Protein AF-A0A5J4U1P2-F1 (afdb_monomer)

Solvent-accessible surface area (backbone atoms only — not comparable to full-atom values): 14187 Å² total; per-residue (Å²): 134,80,74,88,71,81,77,65,63,74,76,84,72,81,80,57,58,71,53,81,43,76,53,74,96,71,94,84,70,98,62,96,85,66,83,40,36,34,40,44,39,40,31,96,56,96,60,57,79,63,52,41,64,55,58,67,44,67,40,35,35,42,38,40,42,84,43,66,37,62,54,28,50,34,64,32,61,59,21,48,34,38,39,35,51,30,37,42,33,46,41,34,30,38,56,20,23,43,27,37,40,26,34,44,84,67,75,39,58,76,42,74,26,47,31,37,40,32,48,30,38,41,35,44,33,37,32,24,44,31,56,70,65,41,58,14,20,47,34,32,38,27,44,36,46,42,80,24,33,57,42,41,37,39,38,40,30,49,26,36,40,33,47,28,44,40,19,34,75,89,39,97,80,40,52,58,55,99,60,31,42,36,17,48,31,32,39,32,41,67,66,59,74,50,84,83,87,64,66,28,55,29,48,36,37,39,33,53,25,34,36,33,41,19,26,12,38,71,53,4,37,63,39,78,45,82,70,49,57,50,78,46,84,37,70,71,44,80,39,72,52,37,22,56,72,55,92,63,86,56,96,82,57,99,63,84,74,81,83,85,79,83,78,76,94,129

Secondary structure (DSSP, 8-state):
---------PPS---SEEEEEEPP--S-SS-TTS--EEEEEE-SSS--PPPB--SEEESEEEEEES-EE-S-SEEESSS-EEEES-EEES-EEESS-SEEEE---S--TT-EEEEEEES-EEEEEEEE---TT--EEEEEEEEPBGGG-SEEEEEEES-EEEEEEEE-TT-TT----TT--EEEEEEEETTTTSPP-S-B-EEEEEES-EEEEEEESSSSSEEE-S--EEEEEES-EEES-EETT-S---TT----S-----PPP-

Structure (mmCIF, N/CA/C/O backbone):
data_AF-A0A5J4U1P2-F1
#
_entry.id   AF-A0A5J4U1P2-F1
#
loop_
_atom_site.group_PDB
_atom_site.id
_atom_site.type_symbol
_atom_site.label_atom_id
_atom_site.label_alt_id
_atom_site.label_comp_id
_atom_site.label_asym_id
_atom_site.label_entity_id
_atom_site.label_seq_id
_atom_site.pdbx_PDB_ins_code
_atom_site.Cartn_x
_atom_site.Cartn_y
_atom_site.Cartn_z
_atom_site.occupancy
_atom_site.B_iso_or_equiv
_atom_site.auth_seq_id
_atom_site.auth_comp_id
_atom_site.auth_asym_id
_atom_site.auth_atom_id
_atom_site.pdbx_PDB_model_num
ATOM 1 N N . MET A 1 1 ? 3.777 33.004 16.152 1.00 32.72 1 MET A N 1
ATOM 2 C CA . MET A 1 1 ? 4.210 31.649 15.754 1.00 32.72 1 MET A CA 1
ATOM 3 C C . MET A 1 1 ? 3.002 30.998 15.113 1.00 32.72 1 MET A C 1
ATOM 5 O O . MET A 1 1 ? 1.992 30.850 15.790 1.00 32.72 1 MET A O 1
ATOM 9 N N . SER A 1 2 ? 3.044 30.804 13.798 1.00 29.11 2 SER A N 1
ATOM 10 C CA . SER A 1 2 ? 1.953 30.238 13.000 1.00 29.11 2 SER A CA 1
ATOM 11 C C . SER A 1 2 ? 1.675 28.798 13.432 1.00 29.11 2 SER A C 1
ATOM 13 O O . SER A 1 2 ? 2.609 28.053 13.722 1.00 29.11 2 SER A O 1
ATOM 15 N N . ASN A 1 3 ? 0.395 28.417 13.491 1.00 33.59 3 ASN A N 1
ATOM 16 C CA . ASN A 1 3 ? 0.005 27.009 13.532 1.00 33.59 3 ASN A CA 1
ATOM 17 C C . ASN A 1 3 ? 0.723 26.269 12.389 1.00 33.59 3 ASN A C 1
ATOM 19 O O . ASN A 1 3 ? 0.809 26.842 11.300 1.00 33.59 3 ASN A O 1
ATOM 23 N N . PRO A 1 4 ? 1.194 25.025 12.579 1.00 37.78 4 PRO A N 1
ATOM 24 C CA . PRO A 1 4 ? 1.356 24.131 11.445 1.00 37.78 4 PRO A CA 1
ATOM 25 C C . PRO A 1 4 ? -0.045 23.948 10.845 1.00 37.78 4 PRO A C 1
ATOM 27 O O . PRO A 1 4 ? -0.878 23.220 11.378 1.00 37.78 4 PRO A O 1
ATOM 30 N N . GLU A 1 5 ? -0.366 24.746 9.829 1.00 35.50 5 GLU A N 1
ATOM 31 C CA . GLU A 1 5 ? -1.575 24.568 9.037 1.00 35.50 5 GLU A CA 1
ATOM 32 C C . GLU A 1 5 ? -1.441 23.231 8.315 1.00 35.50 5 GLU A C 1
ATOM 34 O O . GLU A 1 5 ? -0.576 23.079 7.452 1.00 35.50 5 GLU A O 1
ATOM 39 N N . ILE A 1 6 ? -2.317 22.277 8.630 1.00 41.06 6 ILE A N 1
ATOM 40 C CA . ILE A 1 6 ? -2.658 21.256 7.644 1.00 41.06 6 ILE A CA 1
ATOM 41 C C . ILE A 1 6 ? -3.296 22.010 6.477 1.00 41.06 6 ILE A C 1
ATOM 43 O O . ILE A 1 6 ? -4.422 22.498 6.574 1.00 41.06 6 ILE A O 1
ATOM 47 N N . LYS A 1 7 ? -2.548 22.160 5.384 1.00 36.53 7 LYS A N 1
ATOM 48 C CA . LYS A 1 7 ? -3.054 22.713 4.128 1.00 36.53 7 LYS A CA 1
ATOM 49 C C . LYS A 1 7 ? -3.801 21.612 3.389 1.00 36.53 7 LYS A C 1
ATOM 51 O O . LYS A 1 7 ? -3.235 20.943 2.534 1.00 36.53 7 LYS A O 1
ATOM 56 N N . GLY A 1 8 ? -5.059 21.401 3.755 1.00 41.47 8 GLY A N 1
ATOM 57 C CA . GLY A 1 8 ? -5.934 20.461 3.067 1.00 41.47 8 GLY A CA 1
ATOM 58 C C . GLY A 1 8 ? -7.376 20.903 3.117 1.00 41.47 8 GLY A C 1
ATOM 59 O O . GLY A 1 8 ? -7.882 21.283 4.169 1.00 41.47 8 GLY A O 1
ATOM 60 N N . THR A 1 9 ? -8.037 20.826 1.972 1.00 41.41 9 THR A N 1
ATOM 61 C CA . THR A 1 9 ? -9.485 20.962 1.840 1.00 41.41 9 THR A CA 1
ATOM 62 C C . THR A 1 9 ? -10.030 19.650 1.287 1.00 41.41 9 THR A C 1
ATOM 64 O O . THR A 1 9 ? -9.416 19.060 0.398 1.00 41.41 9 THR A O 1
ATOM 67 N N . PHE A 1 10 ? -11.175 19.193 1.787 1.00 52.81 10 PHE A N 1
ATOM 68 C CA . PHE A 1 10 ? -11.961 18.143 1.138 1.00 52.81 10 PHE A CA 1
ATOM 69 C C . PHE A 1 10 ? -12.926 18.806 0.144 1.00 52.81 10 PHE A C 1
ATOM 71 O O . PHE A 1 10 ? -13.481 19.868 0.429 1.00 52.81 10 PHE A O 1
ATOM 78 N N . GLU A 1 11 ? -13.103 18.225 -1.043 1.00 38.22 11 GLU A N 1
ATOM 79 C CA . GLU A 1 11 ? -14.198 18.614 -1.939 1.00 38.22 11 GLU A CA 1
ATOM 80 C C . GLU A 1 11 ? -15.445 17.835 -1.511 1.00 38.22 11 GLU A C 1
ATOM 82 O O . GLU A 1 11 ? -15.443 16.611 -1.478 1.00 38.22 11 GLU A O 1
ATOM 87 N N . GLN A 1 12 ? -16.469 18.564 -1.075 1.00 44.31 12 GLN A N 1
ATOM 88 C CA . GLN A 1 12 ? -17.569 18.052 -0.265 1.00 44.31 12 GLN A CA 1
ATOM 89 C C . GLN A 1 12 ? -18.627 17.280 -1.072 1.00 44.31 12 GLN A C 1
ATOM 91 O O . GLN A 1 12 ? -19.260 17.836 -1.971 1.00 44.31 12 GLN A O 1
ATOM 96 N N . GLN A 1 13 ? -18.937 16.064 -0.609 1.00 38.97 13 GLN A N 1
ATOM 97 C CA . GLN A 1 13 ? -20.314 15.585 -0.433 1.00 38.97 13 GLN A CA 1
ATOM 98 C C . GLN A 1 13 ? -20.403 14.817 0.906 1.00 38.97 13 GLN A C 1
ATOM 100 O O . GLN A 1 13 ? -20.579 13.605 0.943 1.00 38.97 13 GLN A O 1
ATOM 105 N N . ASP A 1 14 ? -20.225 15.527 2.027 1.00 51.09 14 ASP A N 1
ATOM 106 C CA . ASP A 1 14 ? -20.245 14.934 3.374 1.00 51.09 14 ASP A CA 1
ATOM 107 C C . ASP A 1 14 ? -21.664 14.777 3.923 1.00 51.09 14 ASP A C 1
ATOM 109 O O . ASP A 1 14 ? -22.473 15.706 3.883 1.00 51.09 14 ASP A O 1
ATOM 113 N N . VAL A 1 15 ? -21.948 13.613 4.506 1.00 46.69 15 VAL A N 1
ATOM 114 C CA . VAL A 1 15 ? -23.223 13.324 5.184 1.00 46.69 15 VAL A CA 1
ATOM 115 C C . VAL A 1 15 ? -22.994 12.526 6.490 1.00 46.69 15 VAL A C 1
ATOM 117 O O . VAL A 1 15 ? -23.843 11.740 6.904 1.00 46.69 15 VAL A O 1
ATOM 120 N N . GLY A 1 16 ? -21.826 12.688 7.125 1.00 50.72 16 GLY A N 1
ATOM 121 C CA . GLY A 1 16 ? -21.440 12.042 8.393 1.00 50.72 16 GLY A CA 1
ATOM 122 C C . GLY A 1 16 ? -20.862 13.038 9.406 1.00 50.72 16 GLY A C 1
ATOM 123 O O . GLY A 1 16 ? -20.676 14.210 9.077 1.00 50.72 16 GLY A O 1
ATOM 124 N N . GLN A 1 17 ? -20.586 12.591 10.638 1.00 56.06 17 GLN A N 1
ATOM 125 C CA . GLN A 1 17 ? -19.859 13.412 11.615 1.00 56.06 17 GLN A CA 1
ATOM 126 C C . GLN A 1 17 ? -18.354 13.278 11.368 1.00 56.06 17 GLN A C 1
ATOM 128 O O . GLN A 1 17 ? -17.791 12.184 11.442 1.00 56.06 17 GLN A O 1
ATOM 133 N N . SER A 1 18 ? -17.713 14.403 11.067 1.00 63.22 18 SER A N 1
ATOM 134 C CA . SER A 1 18 ? -16.273 14.499 10.846 1.00 63.22 18 SER A CA 1
ATOM 135 C C . SER A 1 18 ? -15.723 15.672 11.639 1.00 63.22 18 SER A C 1
ATOM 137 O O . SER A 1 18 ? -16.137 16.806 11.401 1.00 63.22 18 SER A O 1
ATOM 139 N N . ASP A 1 19 ? -14.761 15.418 12.521 1.00 56.69 19 ASP A N 1
ATOM 140 C CA . ASP A 1 19 ? -14.098 16.469 13.287 1.00 56.69 19 ASP A CA 1
ATOM 141 C C . ASP A 1 19 ? -12.584 16.259 13.293 1.00 56.69 19 ASP A C 1
ATOM 143 O O . ASP A 1 19 ? -12.074 15.170 13.584 1.00 56.69 19 ASP A O 1
ATOM 147 N N . TRP A 1 20 ? -11.860 17.340 13.003 1.00 61.97 20 TRP A N 1
ATOM 148 C CA . TRP A 1 20 ? -10.435 17.438 13.287 1.00 61.97 20 TRP A CA 1
ATOM 149 C C . TRP A 1 20 ? -10.263 17.904 14.724 1.00 61.97 20 TRP A C 1
ATOM 151 O O . TRP A 1 20 ? -10.499 19.066 15.055 1.00 61.97 20 TRP A O 1
ATOM 161 N N . VAL A 1 21 ? -9.823 16.995 15.583 1.00 55.72 21 VAL A N 1
ATOM 162 C CA . VAL A 1 21 ? -9.531 17.310 16.977 1.00 55.72 21 VAL A CA 1
ATOM 163 C C . VAL A 1 21 ? -8.023 17.411 17.139 1.00 55.72 21 VAL A C 1
ATOM 165 O O . VAL A 1 21 ? -7.278 16.480 16.823 1.00 55.72 21 VAL A O 1
ATOM 168 N N . GLN A 1 22 ? -7.557 18.549 17.654 1.00 54.38 22 GLN A N 1
ATOM 169 C CA . GLN A 1 22 ? -6.174 18.663 18.096 1.00 54.38 22 GLN A CA 1
ATOM 170 C C . GLN A 1 22 ? -5.987 17.751 19.310 1.00 54.38 22 GLN A C 1
ATOM 172 O O . GLN A 1 22 ? -6.649 17.928 20.335 1.00 54.38 22 GLN A O 1
ATOM 177 N N . LEU A 1 23 ? -5.088 16.777 19.204 1.00 48.22 23 LEU A N 1
ATOM 178 C CA . LEU A 1 23 ? -4.828 15.879 20.317 1.00 48.22 23 LEU A CA 1
ATOM 179 C C . LEU A 1 23 ? -3.981 16.588 21.385 1.00 48.22 23 LEU A C 1
ATOM 181 O O . LEU A 1 23 ? -2.964 17.210 21.053 1.00 48.22 23 LEU A O 1
ATOM 185 N N . PRO A 1 24 ? -4.356 16.491 22.674 1.00 46.25 24 PRO A N 1
ATOM 186 C CA . PRO A 1 24 ? -3.457 16.830 23.766 1.00 46.25 24 PRO A CA 1
ATOM 187 C C . PRO A 1 24 ? -2.218 15.934 23.690 1.00 46.25 24 PRO A C 1
ATOM 189 O O . PRO A 1 24 ? -2.336 14.738 23.415 1.00 46.25 24 PRO A O 1
ATOM 192 N N . GLN A 1 25 ? -1.038 16.501 23.951 1.00 51.53 25 GLN A N 1
ATOM 193 C CA . GLN A 1 25 ? 0.220 15.754 24.003 1.00 51.53 25 GLN A CA 1
ATOM 194 C C . GLN A 1 25 ? 0.083 14.572 24.971 1.00 51.53 25 GLN A C 1
ATOM 196 O O . GLN A 1 25 ? 0.073 14.748 26.187 1.00 51.53 25 GLN A O 1
ATOM 201 N N . THR A 1 26 ? -0.036 13.361 24.434 1.00 41.78 26 THR A N 1
ATOM 202 C CA . THR A 1 26 ? -0.006 12.127 25.217 1.00 41.78 26 THR A CA 1
ATOM 203 C C . THR A 1 26 ? 1.065 11.229 24.613 1.00 41.78 26 THR A C 1
ATOM 205 O O . THR A 1 26 ? 1.056 10.873 23.438 1.00 41.78 26 THR A O 1
ATOM 208 N N . SER A 1 27 ? 2.091 10.998 25.422 1.00 42.34 27 SER A N 1
ATOM 209 C CA . SER A 1 27 ? 3.380 10.416 25.073 1.00 42.34 27 SER A CA 1
ATOM 210 C C . SER A 1 27 ? 3.267 8.970 24.583 1.00 42.34 27 SER A C 1
ATOM 212 O O . SER A 1 27 ? 2.914 8.085 25.360 1.00 42.34 27 SER A O 1
ATOM 214 N N . SER A 1 28 ? 3.613 8.733 23.319 1.00 46.66 28 SER A N 1
ATOM 215 C CA . SER A 1 28 ? 4.137 7.448 22.799 1.00 46.66 28 SER A CA 1
ATOM 216 C C . SER A 1 28 ? 4.620 7.529 21.339 1.00 46.66 28 SER A C 1
ATOM 218 O O . SER A 1 28 ? 5.183 6.559 20.843 1.00 46.66 28 SER A O 1
ATOM 220 N N . TRP A 1 29 ? 4.463 8.675 20.663 1.00 42.66 29 TRP A N 1
ATOM 221 C CA . TRP A 1 29 ? 4.875 8.883 19.269 1.00 42.66 29 TRP A CA 1
ATOM 222 C C . TRP A 1 29 ? 6.113 9.789 19.138 1.00 42.66 29 TRP A C 1
ATOM 224 O O . TRP A 1 29 ? 6.310 10.669 19.981 1.00 42.66 29 TRP A O 1
ATOM 234 N N . PRO A 1 30 ? 6.966 9.586 18.116 1.00 44.28 30 PRO A N 1
ATOM 235 C CA . PRO A 1 30 ? 8.311 10.143 18.086 1.00 44.28 30 PRO A CA 1
ATOM 236 C C . PRO A 1 30 ? 8.355 11.549 17.465 1.00 44.28 30 PRO A C 1
ATOM 238 O O . PRO A 1 30 ? 8.985 11.716 16.437 1.00 44.28 30 PRO A O 1
ATOM 241 N N . ASP A 1 31 ? 7.714 12.557 18.071 1.00 44.50 31 ASP A N 1
ATOM 242 C CA . ASP A 1 31 ? 8.205 13.953 18.023 1.00 44.50 31 ASP A CA 1
ATOM 243 C C . ASP A 1 31 ? 7.430 14.862 19.009 1.00 44.50 31 ASP A C 1
ATOM 245 O O . ASP A 1 31 ? 6.230 15.078 18.843 1.00 44.50 31 ASP A O 1
ATOM 249 N N . PRO A 1 32 ? 8.069 15.435 20.043 1.00 41.91 32 PRO A N 1
ATOM 250 C CA . PRO A 1 32 ? 7.418 16.350 20.982 1.00 41.91 32 PRO A CA 1
ATOM 251 C C . PRO A 1 32 ? 7.139 17.766 20.432 1.00 41.91 32 PRO A C 1
ATOM 253 O O . PRO A 1 32 ? 6.534 18.566 21.151 1.00 41.91 32 PRO A O 1
ATOM 256 N N . THR A 1 33 ? 7.569 18.111 19.210 1.00 46.31 33 THR A N 1
ATOM 257 C CA . THR A 1 33 ? 7.538 19.502 18.711 1.00 46.31 33 THR A CA 1
ATOM 258 C C . THR A 1 33 ? 6.338 19.873 17.836 1.00 46.31 33 THR A C 1
ATOM 260 O O . THR A 1 33 ? 6.037 21.063 17.713 1.00 46.31 33 THR A O 1
ATOM 263 N N . ASN A 1 34 ? 5.595 18.900 17.299 1.00 51.28 34 ASN A N 1
ATOM 264 C CA . ASN A 1 34 ? 4.498 19.160 16.362 1.00 51.28 34 ASN A CA 1
ATOM 265 C C . ASN A 1 34 ? 3.108 18.920 16.967 1.00 51.28 34 ASN A C 1
ATOM 267 O O . ASN A 1 34 ? 2.909 18.101 17.864 1.00 51.28 34 ASN A O 1
ATOM 271 N N . LYS A 1 35 ? 2.120 19.697 16.500 1.00 57.47 35 LYS A N 1
ATOM 272 C CA . LYS A 1 35 ? 0.714 19.513 16.879 1.00 57.47 35 LYS A CA 1
ATOM 273 C C . LYS A 1 35 ? 0.168 18.295 16.139 1.00 57.47 35 LYS A C 1
ATOM 275 O O . LYS A 1 35 ? 0.113 18.310 14.917 1.00 57.47 35 LYS A O 1
ATOM 280 N N . PHE A 1 36 ? -0.262 17.285 16.887 1.00 65.69 36 PHE A N 1
ATOM 281 C CA . PHE A 1 36 ? -0.887 16.087 16.337 1.00 65.69 36 PHE A CA 1
ATOM 282 C C . PHE A 1 36 ? -2.373 16.317 16.095 1.00 65.69 36 PHE A C 1
ATOM 284 O O . PHE A 1 36 ? -3.089 16.833 16.962 1.00 65.69 36 PHE A O 1
ATOM 291 N N . LEU A 1 37 ? -2.836 15.917 14.917 1.00 66.44 37 LEU A N 1
ATOM 292 C CA . LEU A 1 37 ? -4.224 16.083 14.510 1.00 66.44 37 LEU A CA 1
ATOM 293 C C . LEU A 1 37 ? -4.882 14.718 14.369 1.00 66.44 37 LEU A C 1
ATOM 295 O O . LEU A 1 37 ? -4.356 13.830 13.709 1.00 66.44 37 LEU A O 1
ATOM 299 N N . LYS A 1 38 ? -6.029 14.533 15.018 1.00 75.56 38 LYS A N 1
ATOM 300 C CA . LYS A 1 38 ? -6.848 13.337 14.851 1.00 75.56 38 LYS A CA 1
ATOM 301 C C . LYS A 1 38 ? -8.051 13.683 14.002 1.00 75.56 38 LYS A C 1
ATOM 303 O O . LYS A 1 38 ? -8.821 14.569 14.363 1.00 75.56 38 LYS A O 1
ATOM 308 N N . PHE A 1 39 ? -8.219 12.939 12.926 1.00 74.06 39 PHE A N 1
ATOM 309 C CA . PHE A 1 39 ? -9.436 12.894 12.148 1.00 74.06 39 PHE A CA 1
ATOM 310 C C . PHE A 1 39 ? -10.200 11.628 12.507 1.00 74.06 39 PHE A C 1
ATOM 312 O O . PHE A 1 39 ? -9.668 10.519 12.419 1.00 74.06 39 PHE A O 1
ATOM 319 N N . THR A 1 40 ? -11.438 11.809 12.950 1.00 71.25 40 THR A N 1
ATOM 320 C CA . THR A 1 40 ? -12.369 10.705 13.187 1.00 71.25 40 THR A CA 1
ATOM 321 C C . THR A 1 40 ? -13.522 10.864 12.219 1.00 71.25 40 THR A C 1
ATOM 323 O O . THR A 1 40 ? -14.162 11.916 12.201 1.00 71.25 40 THR A O 1
ATOM 326 N N . TYR A 1 41 ? -13.767 9.828 11.428 1.00 72.44 41 TYR A N 1
ATOM 327 C CA . TYR A 1 41 ? -14.950 9.722 10.593 1.00 72.44 41 TYR A CA 1
ATOM 328 C C . TYR A 1 41 ? -15.843 8.619 11.143 1.00 72.44 41 TYR A C 1
ATOM 330 O O . TYR A 1 41 ? -15.400 7.483 11.289 1.00 72.44 41 TYR A O 1
ATOM 338 N N . SER A 1 42 ? -17.087 8.963 11.462 1.00 69.25 42 SER A N 1
ATOM 339 C CA . SER A 1 42 ? -18.118 7.989 11.809 1.00 69.25 42 SER A CA 1
ATOM 340 C C . SER A 1 42 ? -19.284 8.151 10.844 1.00 69.25 42 SER A C 1
ATOM 342 O O . SER A 1 42 ? -19.831 9.252 10.689 1.00 69.25 42 SER A O 1
ATOM 344 N N . SER A 1 43 ? -19.642 7.062 10.167 1.00 64.12 43 SER A N 1
ATOM 345 C CA . SER A 1 43 ? -20.796 7.026 9.276 1.00 64.12 43 SER A CA 1
ATOM 346 C C . SER A 1 43 ? -21.926 6.217 9.906 1.00 64.12 43 SER A C 1
ATOM 348 O O . SER A 1 43 ? -21.859 4.993 9.964 1.00 64.12 43 SER A O 1
ATOM 350 N N . ASP A 1 44 ? -23.027 6.880 10.255 1.00 55.94 44 ASP A N 1
ATOM 351 C CA . ASP A 1 44 ? -24.300 6.217 10.577 1.00 55.94 44 ASP A CA 1
ATOM 352 C C . ASP A 1 44 ? -25.075 5.794 9.291 1.00 55.94 44 ASP A C 1
ATOM 354 O O . ASP A 1 44 ? -26.307 5.768 9.274 1.00 55.94 44 ASP A O 1
ATOM 358 N N . GLY A 1 45 ? -24.397 5.509 8.163 1.00 50.06 45 GLY A N 1
ATOM 359 C CA . GLY A 1 45 ? -25.051 5.248 6.866 1.00 50.06 45 GLY A CA 1
ATOM 360 C C . GLY A 1 45 ? -24.115 4.996 5.667 1.00 50.06 45 GLY A C 1
ATOM 361 O O . GLY A 1 45 ? -22.937 4.730 5.835 1.00 50.06 45 GLY A O 1
ATOM 362 N N . ILE A 1 46 ? -24.648 5.091 4.436 1.00 48.41 46 ILE A N 1
ATOM 363 C CA . ILE A 1 46 ? -24.001 4.698 3.150 1.00 48.41 46 ILE A CA 1
ATOM 364 C C . ILE A 1 46 ? -23.110 5.808 2.533 1.00 48.41 46 ILE A C 1
ATOM 366 O O . ILE A 1 46 ? -22.709 5.736 1.370 1.00 48.41 46 ILE A O 1
ATOM 370 N N . ASN A 1 47 ? -22.866 6.895 3.263 1.00 48.62 47 ASN A N 1
ATOM 371 C CA . ASN A 1 47 ? -22.206 8.082 2.714 1.00 48.62 47 ASN A CA 1
ATOM 372 C C . ASN A 1 47 ? -20.682 7.950 2.790 1.00 48.62 47 ASN A C 1
ATOM 374 O O . ASN A 1 47 ? -20.166 7.272 3.670 1.00 48.62 47 ASN A O 1
ATOM 378 N N . LYS A 1 48 ? -19.974 8.559 1.834 1.00 61.62 48 LYS A N 1
ATOM 379 C CA . LYS A 1 48 ? -18.567 8.258 1.541 1.00 61.62 48 LYS A CA 1
ATOM 380 C C . LYS A 1 48 ? -17.722 9.520 1.644 1.00 61.62 48 LYS A C 1
ATOM 382 O O . LYS A 1 48 ? -17.966 10.475 0.915 1.00 61.62 48 LYS A O 1
ATOM 387 N N . LEU A 1 49 ? -16.732 9.509 2.534 1.00 70.12 49 LEU A N 1
ATOM 388 C CA . LEU A 1 49 ? -15.707 10.549 2.603 1.00 70.12 49 LEU A CA 1
ATOM 389 C C . LEU A 1 49 ? -14.855 10.521 1.323 1.00 70.12 49 LEU A C 1
ATOM 391 O O . LEU A 1 49 ? -14.288 9.482 0.974 1.00 70.12 49 LEU A O 1
ATOM 395 N N . GLU A 1 50 ? -14.744 11.664 0.649 1.00 74.88 50 GLU A N 1
ATOM 396 C CA . GLU A 1 50 ? -13.970 11.809 -0.589 1.00 74.88 50 GLU A CA 1
ATOM 397 C C . GLU A 1 50 ? -12.451 11.638 -0.384 1.00 74.88 50 GLU A C 1
ATOM 399 O O . GLU A 1 50 ? -11.947 11.528 0.738 1.00 74.88 50 GLU A O 1
ATOM 404 N N . THR A 1 51 ? -11.705 11.586 -1.490 1.00 80.06 51 THR A N 1
ATOM 405 C CA . THR A 1 51 ? -10.239 11.495 -1.474 1.00 80.06 51 THR A CA 1
ATOM 406 C C . THR A 1 51 ? -9.604 12.791 -0.987 1.00 80.06 51 THR A C 1
ATOM 408 O O . THR A 1 51 ? -9.975 13.891 -1.404 1.00 80.06 51 THR A O 1
ATOM 411 N N . PHE A 1 52 ? -8.598 12.672 -0.126 1.00 76.81 52 PHE A N 1
ATOM 412 C CA . PHE A 1 52 ? -7.861 13.820 0.360 1.00 76.81 52 PHE A CA 1
ATOM 413 C C . PHE A 1 52 ? -6.897 14.352 -0.703 1.00 76.81 52 PHE A C 1
ATOM 415 O O . PHE A 1 52 ? -6.134 13.603 -1.314 1.00 76.81 52 PHE A O 1
ATOM 422 N N . LYS A 1 53 ? -6.888 15.677 -0.879 1.00 70.81 53 LYS A N 1
ATOM 423 C CA . LYS A 1 53 ? -5.960 16.379 -1.773 1.00 70.81 53 LYS A CA 1
ATOM 424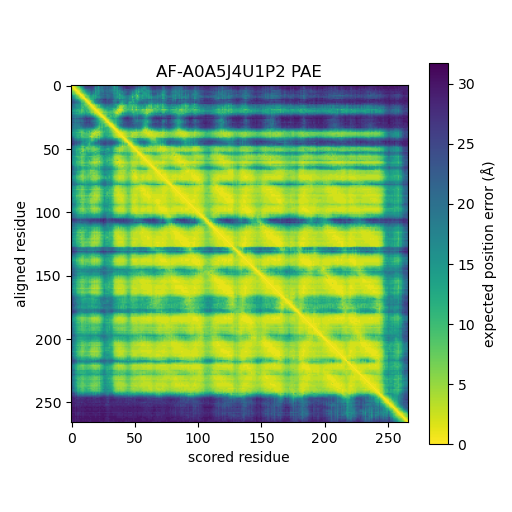 C C . LYS A 1 53 ? -4.757 16.896 -0.983 1.00 70.81 53 LYS A C 1
ATOM 426 O O . LYS A 1 53 ? -4.661 18.089 -0.703 1.00 70.81 53 LYS A O 1
ATOM 431 N N . PHE A 1 54 ? -3.858 15.988 -0.607 1.00 67.81 54 PHE A N 1
ATOM 432 C CA . PHE A 1 54 ? -2.571 16.325 0.005 1.00 67.81 54 PHE A CA 1
ATOM 433 C C . PHE A 1 54 ? -1.421 15.884 -0.894 1.00 67.81 54 PHE A C 1
ATOM 435 O O . PHE A 1 54 ? -1.426 14.764 -1.393 1.00 67.81 54 PHE A O 1
ATOM 442 N N . TYR A 1 55 ? -0.420 16.748 -1.036 1.00 70.94 55 TYR A N 1
ATOM 443 C CA . TYR A 1 55 ? 0.879 16.395 -1.626 1.00 70.94 55 TYR A CA 1
ATOM 444 C C . TYR A 1 55 ? 1.936 16.131 -0.544 1.00 70.94 55 TYR A C 1
ATOM 446 O O . TYR A 1 55 ? 2.918 15.437 -0.787 1.00 70.94 55 TYR A O 1
ATOM 454 N N . ASP A 1 56 ? 1.697 16.652 0.661 1.00 79.69 56 ASP A N 1
ATOM 455 C CA . ASP A 1 56 ? 2.505 16.449 1.857 1.00 79.69 56 ASP A CA 1
ATOM 456 C C . ASP A 1 56 ? 1.562 16.361 3.066 1.00 79.69 56 ASP A C 1
ATOM 458 O O . ASP A 1 56 ? 0.836 17.314 3.370 1.00 79.69 56 ASP A O 1
ATOM 462 N N . ALA A 1 57 ? 1.512 15.196 3.708 1.00 79.88 57 ALA A N 1
ATOM 463 C CA . ALA A 1 57 ? 0.648 14.918 4.845 1.00 79.88 57 ALA A CA 1
ATOM 464 C C . ALA A 1 57 ? 1.493 14.442 6.031 1.00 79.88 57 ALA A C 1
ATOM 466 O O . ALA A 1 57 ? 2.221 13.453 5.941 1.00 79.88 57 ALA A O 1
ATOM 467 N N . GLN A 1 58 ? 1.406 15.153 7.156 1.00 83.94 58 GLN A N 1
ATOM 468 C CA . GLN A 1 58 ? 2.276 14.906 8.304 1.00 83.94 58 GLN A CA 1
ATOM 469 C C . GLN A 1 58 ? 1.513 14.983 9.628 1.00 83.94 58 GLN A C 1
ATOM 471 O O . GLN A 1 58 ? 0.568 15.762 9.763 1.00 83.94 58 GLN A O 1
ATOM 476 N N . TYR A 1 59 ? 1.966 14.210 10.618 1.00 80.69 59 TYR A N 1
ATOM 477 C CA . TYR A 1 59 ? 1.535 14.297 12.023 1.00 80.69 59 TYR A CA 1
ATOM 478 C C . TYR A 1 59 ? 0.025 14.140 12.251 1.00 80.69 59 TYR A C 1
ATOM 480 O O . TYR A 1 59 ? -0.561 14.842 13.087 1.00 80.69 59 TYR A O 1
ATOM 488 N N . PHE A 1 60 ? -0.618 13.206 11.543 1.00 78.25 60 PHE A N 1
ATOM 489 C CA . PHE A 1 60 ? -2.042 12.949 11.738 1.00 78.25 60 PHE A CA 1
ATOM 490 C C . PHE A 1 60 ? -2.381 11.491 12.060 1.00 78.25 60 PHE A C 1
ATOM 492 O O . PHE A 1 60 ? -1.679 10.545 11.700 1.00 78.25 60 PHE A O 1
ATOM 499 N N . GLN A 1 61 ? -3.503 11.327 12.755 1.00 83.94 61 GLN A N 1
ATOM 500 C CA . GLN A 1 61 ? -4.174 10.055 12.969 1.00 83.94 61 GLN A CA 1
ATOM 501 C C . GLN A 1 61 ? -5.504 10.068 12.220 1.00 83.94 61 GLN A C 1
ATOM 503 O O . GLN A 1 61 ? -6.311 10.970 12.429 1.00 83.94 61 GLN A O 1
ATOM 508 N N . TYR A 1 62 ? -5.736 9.071 11.377 1.00 86.56 62 TYR A N 1
ATOM 509 C CA . TYR A 1 62 ? -7.004 8.827 10.706 1.00 86.56 62 TYR A CA 1
ATOM 510 C C . TYR A 1 62 ? -7.646 7.563 11.268 1.00 86.56 62 TYR A C 1
ATOM 512 O O . TYR A 1 62 ? -7.010 6.509 11.374 1.00 86.56 62 TYR A O 1
ATOM 520 N N . PHE A 1 63 ? -8.918 7.678 11.621 1.00 84.00 63 PHE A N 1
ATOM 521 C CA . PHE A 1 63 ? -9.727 6.580 12.120 1.00 84.00 63 PHE A CA 1
ATOM 522 C C . PHE A 1 63 ? -11.122 6.647 11.504 1.00 84.00 63 PHE A C 1
ATOM 524 O O . PHE A 1 63 ? -11.732 7.718 11.477 1.00 84.00 63 PHE A O 1
ATOM 531 N N . GLU A 1 64 ? -11.620 5.498 11.057 1.00 81.81 64 GLU A N 1
ATOM 532 C CA . GLU A 1 64 ? -12.958 5.335 10.494 1.00 81.81 64 GLU A CA 1
ATOM 533 C C . GLU A 1 64 ? -13.760 4.339 11.345 1.00 81.81 64 GLU A C 1
ATOM 535 O O . GLU A 1 64 ? -13.267 3.268 11.685 1.00 81.81 64 GLU A O 1
ATOM 540 N N . GLU A 1 65 ? -14.976 4.707 11.755 1.00 72.62 65 GLU A N 1
ATOM 541 C CA . GLU A 1 65 ? -15.873 3.849 12.539 1.00 72.62 65 GLU A CA 1
ATOM 542 C C . GLU A 1 65 ? -17.119 3.514 11.725 1.00 72.62 65 GLU A C 1
ATOM 544 O O . GLU A 1 65 ? -17.860 4.406 11.313 1.00 72.62 65 GLU A O 1
ATOM 549 N N . GLY A 1 66 ? -17.350 2.222 11.483 1.00 67.12 66 GLY A N 1
ATOM 550 C CA . GLY A 1 66 ? -18.571 1.729 10.835 1.00 67.12 66 GLY A CA 1
ATOM 551 C C . GLY A 1 66 ? -18.708 2.035 9.338 1.00 67.12 66 GLY A C 1
ATOM 552 O O . GLY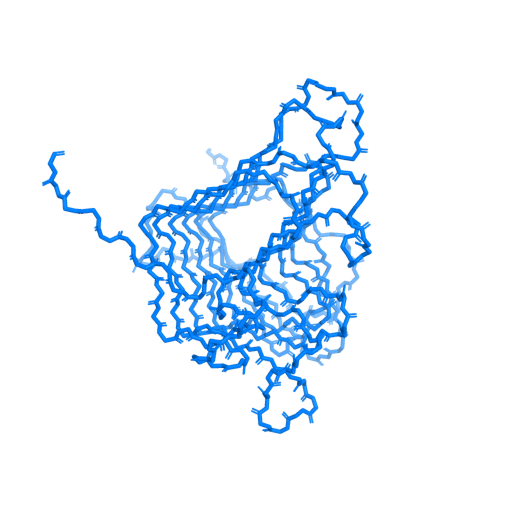 A 1 66 ? -19.671 1.572 8.730 1.00 67.12 66 GLY A O 1
ATOM 553 N N . GLY A 1 67 ? -17.761 2.768 8.744 1.00 74.50 67 GLY A N 1
ATOM 554 C CA . GLY A 1 67 ? -17.737 3.113 7.322 1.00 74.50 67 GLY A CA 1
ATOM 555 C C . GLY A 1 67 ? -17.020 2.091 6.442 1.00 74.50 67 GLY A C 1
ATOM 556 O O . GLY A 1 67 ? -16.092 1.401 6.874 1.00 74.50 67 GLY A O 1
ATOM 557 N N . VAL A 1 68 ? -17.466 2.011 5.187 1.00 80.94 68 VAL A N 1
ATOM 558 C CA . VAL A 1 68 ? -16.803 1.267 4.112 1.00 80.94 68 VAL A CA 1
ATOM 559 C C . VAL A 1 68 ? -16.380 2.256 3.034 1.00 80.94 68 VAL A C 1
ATOM 561 O O . VAL A 1 68 ? -17.211 2.956 2.443 1.00 80.94 68 VAL A O 1
ATOM 564 N N . ARG A 1 69 ? -15.079 2.303 2.753 1.00 83.69 69 ARG A N 1
ATOM 565 C CA . ARG A 1 69 ? -14.514 3.129 1.690 1.00 83.69 69 ARG A CA 1
ATOM 566 C C . ARG A 1 69 ? -14.521 2.366 0.381 1.00 83.69 69 ARG A C 1
ATOM 568 O O . ARG A 1 69 ? -14.020 1.258 0.324 1.00 83.69 69 ARG A O 1
ATOM 575 N N . ASN A 1 70 ? -14.970 3.020 -0.680 1.00 84.06 70 ASN A N 1
ATOM 576 C CA . ASN A 1 70 ? -14.782 2.560 -2.059 1.00 84.06 70 ASN A CA 1
ATOM 577 C C . ASN A 1 70 ? -14.045 3.601 -2.917 1.00 84.06 70 ASN A C 1
ATOM 579 O O . ASN A 1 70 ? -14.181 3.648 -4.140 1.00 84.06 70 ASN A O 1
ATOM 583 N N . ARG A 1 71 ? -13.341 4.514 -2.244 1.00 85.25 71 ARG A N 1
ATOM 584 C CA . ARG A 1 71 ? -12.489 5.538 -2.836 1.00 85.25 71 ARG A CA 1
ATOM 585 C C . ARG A 1 71 ? -11.215 5.659 -2.006 1.00 85.25 71 ARG A C 1
ATOM 587 O O . ARG A 1 71 ? -11.288 5.575 -0.769 1.00 85.25 71 ARG A O 1
ATOM 594 N N . PRO A 1 72 ? -10.072 5.930 -2.649 1.00 88.69 72 PRO A N 1
ATOM 595 C CA . PRO A 1 72 ? -8.824 6.120 -1.936 1.00 88.69 72 PRO A CA 1
ATOM 596 C C . PRO A 1 72 ? -8.913 7.275 -0.946 1.00 88.69 72 PRO A C 1
ATOM 598 O O . PRO A 1 72 ? -9.609 8.267 -1.174 1.00 88.69 72 PRO A O 1
ATOM 601 N N . LEU A 1 73 ? -8.209 7.136 0.174 1.00 88.56 73 LEU A N 1
ATOM 602 C CA . LEU A 1 73 ? -7.964 8.237 1.098 1.00 88.56 73 LEU A CA 1
ATOM 603 C C . LEU A 1 73 ? -6.924 9.193 0.509 1.00 88.56 73 LEU A C 1
ATOM 605 O O . LEU A 1 73 ? -7.101 10.401 0.603 1.00 88.56 73 LEU A O 1
ATOM 609 N N . PHE A 1 74 ? -5.899 8.663 -0.160 1.00 88.06 74 PHE A N 1
ATOM 610 C CA . PHE A 1 74 ? -4.893 9.446 -0.877 1.00 88.06 74 PHE A CA 1
ATOM 611 C C . PHE A 1 74 ? -4.780 8.973 -2.319 1.00 88.06 74 PHE A C 1
ATOM 613 O O . PHE A 1 74 ? -4.668 7.774 -2.564 1.00 88.06 74 PHE A O 1
ATOM 620 N N . LYS A 1 75 ? -4.763 9.912 -3.266 1.00 87.69 75 LYS A N 1
ATOM 621 C CA . LYS A 1 75 ? -4.520 9.623 -4.680 1.00 87.69 75 LYS A CA 1
ATOM 622 C C . LYS A 1 75 ? -3.588 10.665 -5.278 1.00 87.69 75 LYS A C 1
ATOM 624 O O . LYS A 1 75 ? -3.855 11.858 -5.148 1.00 87.69 75 LYS A O 1
ATOM 629 N N . THR A 1 76 ? -2.529 10.224 -5.950 1.00 83.88 76 THR A N 1
ATOM 630 C CA . THR A 1 76 ? -1.646 11.096 -6.738 1.00 83.88 76 THR A CA 1
ATOM 631 C C . THR A 1 76 ? -1.484 10.543 -8.149 1.00 83.88 76 THR A C 1
ATOM 633 O O . THR A 1 76 ? -1.276 9.343 -8.325 1.00 83.88 76 THR A O 1
ATOM 636 N N . ASN A 1 77 ? -1.597 11.430 -9.141 1.00 78.38 77 ASN A N 1
ATOM 637 C CA . ASN A 1 77 ? -1.445 11.114 -10.568 1.00 78.38 77 ASN A CA 1
ATOM 638 C C . ASN A 1 77 ? -0.176 11.735 -11.181 1.00 78.38 77 ASN A C 1
ATOM 640 O O . ASN A 1 77 ? 0.068 11.615 -12.376 1.00 78.38 77 ASN A O 1
ATOM 644 N N . GLU A 1 78 ? 0.611 12.447 -10.372 1.00 74.38 78 GLU A N 1
ATOM 645 C CA . GLU A 1 78 ? 1.841 13.125 -10.807 1.00 74.38 78 GLU A CA 1
ATOM 646 C C . GLU A 1 78 ? 3.087 12.503 -10.153 1.00 74.38 78 GLU A C 1
ATOM 648 O O . GLU A 1 78 ? 4.196 13.033 -10.245 1.00 74.38 78 GLU A O 1
ATOM 653 N N . GLY A 1 79 ? 2.909 11.372 -9.461 1.00 71.56 79 GLY A N 1
ATOM 654 C CA . GLY A 1 79 ? 3.972 10.640 -8.780 1.00 71.56 79 GLY A CA 1
ATOM 655 C C . GLY A 1 79 ? 4.627 11.387 -7.614 1.00 71.56 79 GLY A C 1
ATOM 656 O O . GLY A 1 79 ? 5.707 10.989 -7.196 1.00 71.56 79 GLY A O 1
ATOM 657 N N . ASN A 1 80 ? 4.002 12.447 -7.088 1.00 82.94 80 ASN A N 1
ATOM 658 C CA . ASN A 1 80 ? 4.492 13.191 -5.926 1.00 82.94 80 ASN A CA 1
ATOM 659 C C . ASN A 1 80 ? 3.517 13.043 -4.758 1.00 82.94 80 ASN A C 1
ATOM 661 O O . ASN A 1 80 ? 2.357 13.457 -4.857 1.00 82.94 80 ASN A O 1
ATOM 665 N N . LEU A 1 81 ? 3.986 12.435 -3.670 1.00 86.62 81 LEU A N 1
ATOM 666 C CA . LEU A 1 81 ? 3.263 12.338 -2.406 1.00 86.62 81 LEU A CA 1
ATOM 667 C C . LEU A 1 81 ? 4.241 12.016 -1.278 1.00 86.62 81 LEU A C 1
ATOM 669 O O . LEU A 1 81 ? 4.946 11.012 -1.344 1.00 86.62 81 LEU A O 1
ATOM 673 N N . THR A 1 82 ? 4.212 12.803 -0.209 1.00 89.94 82 THR A N 1
ATOM 674 C CA . THR A 1 82 ? 4.922 12.479 1.029 1.00 89.94 82 THR A CA 1
ATOM 675 C C . THR A 1 82 ? 3.918 12.302 2.160 1.00 89.94 82 THR A C 1
ATOM 677 O O . THR A 1 82 ? 3.126 13.199 2.442 1.00 89.94 82 THR A O 1
ATOM 680 N N . ILE A 1 83 ? 3.946 11.148 2.828 1.00 90.19 83 ILE A N 1
ATOM 681 C CA . ILE A 1 83 ? 3.191 10.905 4.062 1.00 90.19 83 ILE A CA 1
ATOM 682 C C . ILE A 1 83 ? 4.182 10.540 5.158 1.00 90.19 83 ILE A C 1
ATOM 684 O O . ILE A 1 83 ? 4.893 9.541 5.052 1.00 90.19 83 ILE A O 1
ATOM 688 N N . THR A 1 84 ? 4.243 11.353 6.212 1.00 90.50 84 THR A N 1
ATOM 689 C CA . THR A 1 84 ? 5.241 11.195 7.277 1.00 90.50 84 THR A CA 1
ATOM 690 C C . THR A 1 84 ? 4.611 11.177 8.663 1.00 90.50 84 THR A C 1
ATOM 692 O O . THR A 1 84 ? 3.813 12.045 9.004 1.00 90.50 84 THR A O 1
ATOM 695 N N . MET A 1 85 ? 5.002 10.209 9.499 1.00 87.62 85 MET A N 1
ATOM 696 C CA . MET A 1 85 ? 4.568 10.102 10.901 1.00 87.62 85 MET A CA 1
ATOM 697 C C . MET A 1 85 ? 3.041 10.104 11.057 1.00 87.62 85 MET A C 1
ATOM 699 O O . MET A 1 85 ? 2.470 10.908 11.797 1.00 87.62 85 MET A O 1
ATOM 703 N N . CYS A 1 86 ? 2.377 9.210 10.325 1.00 88.12 86 CYS A N 1
ATOM 704 C CA . CYS A 1 86 ? 0.921 9.114 10.302 1.00 88.12 86 CYS A CA 1
ATOM 705 C C . CYS A 1 86 ? 0.437 7.750 10.796 1.00 88.12 86 CYS A C 1
ATOM 707 O O . CYS A 1 86 ? 1.085 6.727 10.577 1.00 88.12 86 CYS A O 1
ATOM 709 N N . GLN A 1 87 ? -0.731 7.726 11.434 1.00 91.50 87 GLN A N 1
ATOM 710 C CA . GLN A 1 87 ? -1.428 6.489 11.782 1.00 91.50 87 GLN A CA 1
ATOM 711 C C . GLN A 1 87 ? -2.758 6.441 11.042 1.00 91.50 87 GLN A C 1
ATOM 713 O O . GLN A 1 87 ? -3.549 7.372 11.150 1.00 91.50 87 GLN A O 1
ATOM 718 N N . ILE A 1 88 ? -3.037 5.350 10.340 1.00 93.12 88 ILE A N 1
ATOM 719 C CA . ILE A 1 88 ? -4.318 5.110 9.680 1.00 93.12 88 ILE A CA 1
ATOM 720 C C . ILE A 1 88 ? -4.856 3.785 10.206 1.00 93.12 88 ILE A C 1
ATOM 722 O O . ILE A 1 88 ? -4.169 2.764 10.144 1.00 93.12 88 ILE A O 1
ATOM 726 N N . SER A 1 89 ? -6.055 3.806 10.788 1.00 92.94 89 SER A N 1
ATOM 727 C CA . SER A 1 89 ? -6.569 2.643 11.511 1.00 92.94 89 SER A CA 1
ATOM 728 C C . SER A 1 89 ? -8.068 2.412 11.387 1.00 92.94 89 SER A C 1
ATOM 730 O O . SER A 1 89 ? -8.824 3.368 11.242 1.00 92.94 89 SER A O 1
ATOM 732 N N . ASN A 1 90 ? -8.466 1.141 11.517 1.00 91.00 90 ASN A N 1
ATOM 733 C CA . ASN A 1 90 ? -9.857 0.666 11.494 1.00 91.00 90 ASN A CA 1
ATOM 734 C C . ASN A 1 90 ? -10.599 1.027 10.203 1.00 91.00 90 ASN A C 1
ATOM 736 O O . ASN A 1 90 ? -11.762 1.402 10.218 1.00 91.00 90 ASN A O 1
ATOM 740 N N . VAL A 1 91 ? -9.914 0.914 9.068 1.00 90.56 91 VAL A N 1
ATOM 741 C CA . VAL A 1 91 ? -10.506 1.208 7.761 1.00 90.56 91 VAL A CA 1
ATOM 742 C C . VAL A 1 91 ? -11.009 -0.079 7.122 1.00 90.56 91 VAL A C 1
ATOM 744 O O . VAL A 1 91 ? -10.293 -1.079 7.089 1.00 90.56 91 VAL A O 1
ATOM 747 N N . THR A 1 92 ? -12.213 -0.037 6.562 1.00 89.38 92 THR A N 1
ATOM 748 C CA . THR A 1 92 ? -12.709 -1.081 5.662 1.00 89.38 92 THR A CA 1
ATOM 749 C C . THR A 1 92 ? -12.662 -0.544 4.239 1.00 89.38 92 THR A C 1
ATOM 751 O O . THR A 1 92 ? -13.276 0.483 3.956 1.00 89.38 92 THR A O 1
ATOM 754 N N . LEU A 1 93 ? -11.907 -1.199 3.361 1.00 89.44 93 LEU A N 1
ATOM 755 C CA . LEU A 1 93 ? -11.836 -0.885 1.934 1.00 89.44 93 LEU A CA 1
ATOM 756 C C . LEU A 1 93 ? -12.696 -1.879 1.167 1.00 89.44 93 LEU A C 1
ATOM 758 O O . LEU A 1 93 ? -12.596 -3.066 1.432 1.00 89.44 93 LEU A O 1
ATOM 762 N N . GLU A 1 94 ? -13.484 -1.416 0.211 1.00 86.38 94 GLU A N 1
ATOM 763 C CA . GLU A 1 94 ? -14.303 -2.219 -0.690 1.00 86.38 94 GLU A CA 1
ATOM 764 C C . GLU A 1 94 ? -14.067 -1.739 -2.120 1.00 86.38 94 GLU A C 1
ATOM 766 O O . GLU A 1 94 ? -14.386 -0.596 -2.448 1.00 86.38 94 GLU A O 1
ATOM 771 N N . ASP A 1 95 ? -13.496 -2.601 -2.961 1.00 84.00 95 ASP A N 1
ATOM 772 C CA . ASP A 1 95 ? -13.220 -2.305 -4.375 1.00 84.00 95 ASP A CA 1
ATOM 773 C C . ASP A 1 95 ? -12.351 -1.042 -4.603 1.00 84.00 95 ASP A C 1
ATOM 775 O O . ASP A 1 95 ? -12.491 -0.322 -5.593 1.00 84.00 95 ASP A O 1
ATOM 779 N N . CYS A 1 96 ? -11.455 -0.730 -3.658 1.00 87.75 96 CYS A N 1
ATOM 780 C CA . CYS A 1 96 ? -10.507 0.377 -3.783 1.00 87.75 96 CYS A CA 1
ATOM 781 C C . CYS A 1 96 ? -9.219 0.132 -2.995 1.00 87.75 96 CYS A C 1
ATOM 783 O O . CYS A 1 96 ? -9.165 -0.710 -2.099 1.00 87.75 96 CYS A O 1
ATOM 785 N N . SER A 1 97 ? -8.195 0.942 -3.265 1.00 91.94 97 SER A N 1
ATOM 786 C CA . SER A 1 97 ? -6.990 0.994 -2.436 1.00 91.94 97 SER A CA 1
ATOM 787 C C . SER A 1 97 ? -6.990 2.217 -1.519 1.00 91.94 97 SER A C 1
ATOM 789 O O . SER A 1 97 ? -7.541 3.251 -1.878 1.00 91.94 97 SER A O 1
ATOM 791 N N . LEU A 1 98 ? -6.402 2.131 -0.320 1.00 92.81 98 LEU A N 1
ATOM 792 C CA . LEU A 1 98 ? -6.378 3.263 0.623 1.00 92.81 98 LEU A CA 1
ATOM 793 C C . LEU A 1 98 ? -5.521 4.413 0.077 1.00 92.81 98 LEU A C 1
ATOM 795 O O . LEU A 1 98 ? -5.902 5.580 0.176 1.00 92.81 98 LEU A O 1
ATOM 799 N N . ILE A 1 99 ? -4.362 4.072 -0.476 1.00 93.06 99 ILE A N 1
ATOM 800 C CA . ILE A 1 99 ? -3.419 4.990 -1.101 1.00 93.06 99 ILE A CA 1
ATOM 801 C C . ILE A 1 99 ? -3.199 4.507 -2.533 1.00 93.06 99 ILE A C 1
ATOM 803 O O . ILE A 1 99 ? -2.710 3.398 -2.743 1.00 93.06 99 ILE A O 1
ATOM 807 N N . GLU A 1 100 ? -3.541 5.345 -3.506 1.00 91.06 100 GLU A N 1
ATOM 808 C CA . GLU A 1 100 ? -3.300 5.110 -4.929 1.00 91.06 100 GLU A CA 1
ATOM 809 C C . GLU A 1 100 ? -2.202 6.044 -5.434 1.00 91.06 100 GLU A C 1
ATOM 811 O O . GLU A 1 100 ? -2.337 7.271 -5.440 1.00 91.06 100 GLU A O 1
ATOM 816 N N . LEU A 1 101 ? -1.102 5.447 -5.867 1.00 87.94 101 LEU A N 1
ATOM 817 C CA . LEU A 1 101 ? 0.067 6.130 -6.385 1.00 87.94 101 LEU A CA 1
ATOM 818 C C . LEU A 1 101 ? 0.174 5.805 -7.860 1.00 87.94 101 LEU A C 1
ATOM 820 O O . LEU A 1 101 ? 0.308 4.640 -8.220 1.00 87.94 101 LEU A O 1
ATOM 824 N N . THR A 1 102 ? 0.126 6.829 -8.693 1.00 84.12 102 THR A N 1
ATOM 825 C CA . THR A 1 102 ? 0.284 6.691 -10.136 1.00 84.12 102 THR A CA 1
ATOM 826 C C . THR A 1 102 ? 1.443 7.578 -10.560 1.00 84.12 102 THR A C 1
ATOM 828 O O . THR A 1 102 ? 1.530 8.739 -10.133 1.00 84.12 102 THR A O 1
ATOM 831 N N . GLY A 1 103 ? 2.359 7.017 -11.347 1.00 75.69 103 GLY A N 1
ATOM 832 C CA . GLY A 1 103 ? 3.449 7.774 -11.953 1.00 75.69 103 GLY A CA 1
ATOM 833 C C . GLY A 1 103 ? 2.933 8.901 -12.863 1.00 75.69 103 GLY A C 1
ATOM 834 O O . GLY A 1 103 ? 1.754 8.937 -13.218 1.00 75.69 103 GLY A O 1
ATOM 835 N N . PRO A 1 104 ? 3.794 9.854 -13.249 1.00 74.75 104 PRO A N 1
ATOM 836 C CA . PRO A 1 104 ? 3.403 10.953 -14.128 1.00 74.75 104 PRO A CA 1
ATOM 837 C C . PRO A 1 104 ? 2.938 10.438 -15.502 1.00 74.75 104 PRO A C 1
ATOM 839 O O . PRO A 1 104 ? 3.591 9.592 -16.114 1.00 74.75 104 PRO A O 1
ATOM 842 N N . SER A 1 105 ? 1.825 10.991 -15.999 1.00 66.50 105 SER A N 1
ATOM 843 C CA . SER A 1 105 ? 1.160 10.564 -17.241 1.00 66.50 105 SER A CA 1
ATOM 844 C C . SER A 1 105 ? 1.544 11.368 -18.494 1.00 66.50 105 SER A C 1
ATOM 846 O O . SER A 1 105 ? 1.042 11.078 -19.578 1.00 66.50 105 SER A O 1
ATOM 848 N N . SER A 1 106 ? 2.369 12.419 -18.383 1.00 60.06 106 SER A N 1
ATOM 849 C CA . SER A 1 106 ? 2.717 13.275 -19.528 1.00 60.06 106 SER A CA 1
ATOM 850 C C . SER A 1 106 ? 4.177 13.751 -19.543 1.00 60.06 106 SER A C 1
ATOM 852 O O . SER A 1 106 ? 4.538 14.711 -18.863 1.00 60.06 106 SER A O 1
ATOM 854 N N . GLY A 1 107 ? 4.977 13.140 -20.422 1.00 55.78 107 GLY A N 1
ATOM 855 C CA . GLY A 1 107 ? 5.577 13.817 -21.582 1.00 55.78 107 GLY A CA 1
ATOM 856 C C . GLY A 1 107 ? 6.721 14.816 -21.388 1.00 55.78 107 GLY A C 1
ATOM 857 O O . GLY A 1 107 ? 7.099 15.468 -22.362 1.00 55.78 107 GLY A O 1
ATOM 858 N N . ILE A 1 108 ? 7.302 14.951 -20.198 1.00 58.03 108 ILE A N 1
ATOM 859 C CA . ILE A 1 108 ? 8.574 15.670 -20.053 1.00 58.03 108 ILE A CA 1
ATOM 860 C C . ILE A 1 108 ? 9.585 14.708 -19.444 1.00 58.03 108 ILE A C 1
ATOM 862 O O . ILE A 1 108 ? 9.564 14.446 -18.245 1.00 58.03 108 ILE A O 1
ATOM 866 N N . SER A 1 109 ? 10.523 14.230 -20.265 1.00 58.03 109 SER A N 1
ATOM 867 C CA . SER A 1 109 ? 11.589 13.302 -19.855 1.00 58.03 109 SER A CA 1
ATOM 868 C C . SER A 1 109 ? 12.566 13.885 -18.817 1.00 58.03 109 SER A C 1
ATOM 870 O O . SER A 1 109 ? 13.601 13.284 -18.557 1.00 58.03 109 SER A O 1
ATOM 872 N N . SER A 1 110 ? 12.302 15.080 -18.275 1.00 59.41 110 SER A N 1
ATOM 873 C CA . SER A 1 110 ? 13.047 15.702 -17.175 1.00 59.41 110 SER A CA 1
ATOM 874 C C . SER A 1 110 ? 12.297 15.668 -15.842 1.00 59.41 110 SER A C 1
ATOM 876 O O . SER A 1 110 ? 12.826 16.155 -14.846 1.00 59.41 110 SER A O 1
ATOM 878 N N . THR A 1 111 ? 11.064 15.157 -15.804 1.00 68.88 111 THR A N 1
ATOM 879 C CA . THR A 1 111 ? 10.277 15.078 -14.570 1.00 68.88 111 THR A CA 1
ATOM 880 C C . THR A 1 111 ? 10.865 14.012 -13.652 1.00 68.88 111 THR A C 1
ATOM 882 O O . THR A 1 111 ? 11.012 12.854 -14.043 1.00 68.88 111 THR A O 1
ATOM 885 N N . ILE A 1 112 ? 11.206 14.418 -12.431 1.00 73.31 112 ILE A N 1
ATOM 886 C CA . ILE A 1 112 ? 11.569 13.531 -11.328 1.00 73.31 112 ILE A CA 1
ATOM 887 C C . ILE A 1 112 ? 10.348 13.473 -10.417 1.00 73.31 112 ILE A C 1
ATOM 889 O O . ILE A 1 112 ? 9.928 14.510 -9.903 1.00 73.31 112 ILE A O 1
ATOM 893 N N . SER A 1 113 ? 9.794 12.280 -10.240 1.00 78.56 113 SER A N 1
ATOM 894 C CA . SER A 1 113 ? 8.662 12.034 -9.349 1.00 78.56 113 SER A CA 1
ATOM 895 C C . SER A 1 113 ? 9.098 11.108 -8.220 1.00 78.56 113 SER A C 1
ATOM 897 O O . SER A 1 113 ? 9.843 10.149 -8.442 1.00 78.56 113 SER A O 1
ATOM 899 N N . SER A 1 114 ? 8.644 11.393 -7.005 1.00 85.12 114 SER A N 1
ATOM 900 C CA . SER A 1 114 ? 8.939 10.566 -5.838 1.00 85.12 114 SER A CA 1
ATOM 901 C C . SER A 1 114 ? 7.738 10.451 -4.913 1.00 85.12 114 SER A C 1
ATOM 903 O O . SER A 1 114 ? 7.159 11.462 -4.501 1.00 85.12 114 SER A O 1
ATOM 905 N N . VAL A 1 115 ? 7.430 9.221 -4.511 1.00 86.44 115 VAL A N 1
ATOM 906 C CA . VAL A 1 115 ? 6.503 8.956 -3.412 1.00 86.44 115 VAL A CA 1
ATOM 907 C C . VAL A 1 115 ? 7.263 8.443 -2.202 1.00 86.44 115 VAL A C 1
ATOM 909 O O . VAL A 1 115 ? 8.038 7.492 -2.300 1.00 86.44 115 VAL A O 1
ATOM 912 N N . GLU A 1 116 ? 6.997 9.038 -1.045 1.00 92.31 116 GLU A N 1
ATOM 913 C CA . GLU A 1 116 ? 7.609 8.652 0.218 1.00 92.31 116 GLU A CA 1
ATOM 914 C C . GLU A 1 116 ? 6.547 8.404 1.291 1.00 92.31 116 GLU A C 1
ATOM 916 O O . GLU A 1 116 ? 5.805 9.302 1.688 1.00 92.31 116 GLU A O 1
ATOM 921 N N . LEU A 1 117 ? 6.510 7.176 1.803 1.00 94.25 117 LEU A N 1
ATOM 922 C CA . LEU A 1 117 ? 5.794 6.825 3.025 1.00 94.25 117 LEU A CA 1
ATOM 923 C C . LEU A 1 117 ? 6.831 6.595 4.120 1.00 94.25 117 LEU A C 1
ATOM 925 O O . LEU A 1 117 ? 7.641 5.672 4.025 1.00 94.25 117 LEU A O 1
ATOM 929 N N . ASN A 1 118 ? 6.824 7.436 5.150 1.00 94.62 118 ASN A N 1
ATOM 930 C CA . ASN A 1 118 ? 7.853 7.440 6.180 1.00 94.62 118 ASN A CA 1
ATOM 931 C C . ASN A 1 118 ? 7.234 7.382 7.581 1.00 94.62 118 ASN A C 1
ATOM 933 O O . ASN A 1 118 ? 6.391 8.206 7.931 1.00 94.62 118 ASN A O 1
ATOM 937 N N . PHE A 1 119 ? 7.641 6.414 8.404 1.00 93.94 119 PHE A N 1
ATOM 938 C CA . PHE A 1 119 ? 7.112 6.233 9.767 1.00 93.94 119 PHE A CA 1
ATOM 939 C C . PHE A 1 119 ? 5.572 6.164 9.831 1.00 93.94 119 PHE A C 1
ATOM 941 O O . PHE A 1 119 ? 4.949 6.749 10.721 1.00 93.94 119 PHE A O 1
ATOM 948 N N . CYS A 1 120 ? 4.944 5.479 8.872 1.00 94.81 120 CYS A N 1
ATOM 949 C CA . CYS A 1 120 ? 3.490 5.320 8.818 1.00 94.81 120 CYS A CA 1
ATOM 950 C C . CYS A 1 120 ? 3.028 3.997 9.440 1.00 94.81 120 CYS A C 1
ATOM 952 O O . CYS A 1 120 ? 3.680 2.964 9.291 1.00 94.81 120 CYS A O 1
ATOM 954 N N . TYR A 1 121 ? 1.883 4.022 10.119 1.00 95.69 121 TYR A N 1
ATOM 955 C CA . TYR A 1 121 ? 1.315 2.866 10.808 1.00 95.69 121 TYR A CA 1
ATOM 956 C C . TYR A 1 121 ? -0.084 2.591 10.270 1.00 95.69 121 TYR A C 1
ATOM 958 O O . TYR A 1 121 ? -0.989 3.406 10.435 1.00 95.69 121 TYR A O 1
ATOM 966 N N . PHE A 1 122 ? -0.254 1.426 9.660 1.00 97.06 122 PHE A N 1
ATOM 967 C CA . PHE A 1 122 ? -1.506 0.943 9.097 1.00 97.06 122 PHE A CA 1
ATOM 968 C C . PHE A 1 122 ? -2.019 -0.197 9.971 1.00 97.06 122 PHE A C 1
ATOM 970 O O . PHE A 1 122 ? -1.387 -1.253 10.045 1.00 97.06 122 PHE A O 1
ATOM 977 N N . LEU A 1 123 ? -3.121 0.033 10.684 1.00 95.50 123 LEU A N 1
ATOM 978 C CA . LEU A 1 123 ? -3.583 -0.854 11.755 1.00 95.50 123 LEU A CA 1
ATOM 979 C C . LEU A 1 123 ? -5.035 -1.277 11.530 1.00 95.50 123 LEU A C 1
ATOM 981 O O . LEU A 1 123 ? -5.895 -0.418 11.358 1.00 95.50 123 LEU A O 1
ATOM 985 N N . ASN A 1 124 ? -5.329 -2.573 11.630 1.00 94.56 124 ASN A N 1
ATOM 986 C CA . ASN A 1 124 ? -6.700 -3.095 11.549 1.00 94.56 124 ASN A CA 1
ATOM 987 C C . ASN A 1 124 ? -7.419 -2.631 10.269 1.00 94.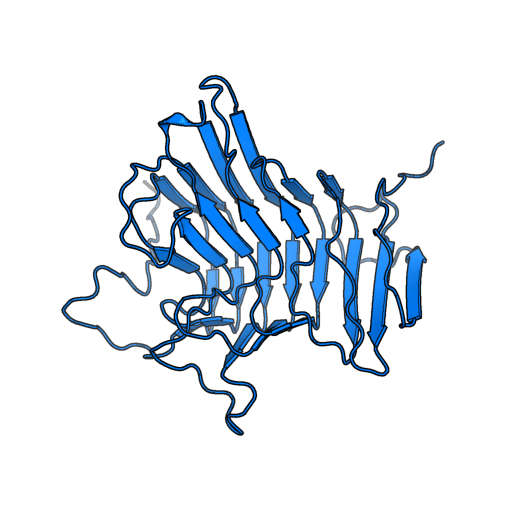56 124 ASN A C 1
ATOM 989 O O . ASN A 1 124 ? -8.451 -1.963 10.339 1.00 94.56 124 ASN A O 1
ATOM 993 N N . ILE A 1 125 ? -6.841 -2.912 9.102 1.00 94.31 125 ILE A N 1
ATOM 994 C CA . ILE A 1 125 ? -7.470 -2.581 7.817 1.00 94.31 125 ILE A CA 1
ATOM 995 C C . ILE A 1 125 ? -8.032 -3.859 7.211 1.00 94.31 125 ILE A C 1
ATOM 997 O O . ILE A 1 125 ? -7.316 -4.856 7.107 1.00 94.31 125 ILE A O 1
ATOM 1001 N N . SER A 1 126 ? -9.300 -3.811 6.815 1.00 91.81 126 SER A N 1
ATOM 1002 C CA . SER A 1 126 ? -9.977 -4.922 6.147 1.00 91.81 126 SER A CA 1
ATOM 1003 C C . SER A 1 126 ? -10.095 -4.625 4.655 1.00 91.81 126 SER A C 1
ATOM 1005 O O . SER A 1 126 ? -10.632 -3.589 4.269 1.00 91.81 126 SER A O 1
ATOM 1007 N N . LEU A 1 127 ? -9.573 -5.525 3.825 1.00 91.50 127 LEU A N 1
ATOM 1008 C CA . LEU A 1 127 ? -9.586 -5.460 2.364 1.00 91.50 127 LEU A CA 1
ATOM 1009 C C . LEU A 1 127 ? -10.740 -6.329 1.856 1.00 91.50 127 LEU A C 1
ATOM 1011 O O . LEU A 1 127 ? -10.647 -7.558 1.833 1.00 91.50 127 LEU A O 1
ATOM 1015 N N . HIS A 1 128 ? -11.857 -5.691 1.533 1.00 87.12 128 HIS A N 1
ATOM 1016 C CA . HIS A 1 128 ? -13.075 -6.338 1.075 1.00 87.12 128 HIS A CA 1
ATOM 1017 C C . HIS A 1 128 ? -13.159 -6.288 -0.444 1.00 87.12 128 HIS A C 1
ATOM 1019 O O . HIS A 1 128 ? -12.818 -5.281 -1.063 1.00 87.12 128 HIS A O 1
ATOM 1025 N N . TYR A 1 129 ? -13.675 -7.379 -1.006 1.00 74.06 129 TYR A N 1
ATOM 1026 C CA . TYR A 1 129 ? -14.264 -7.433 -2.341 1.00 74.06 129 TYR A CA 1
ATOM 1027 C C . TYR A 1 129 ? -13.444 -6.724 -3.432 1.00 74.06 129 TYR A C 1
ATOM 1029 O O . TYR A 1 129 ? -13.672 -5.570 -3.779 1.00 74.06 129 TYR A O 1
ATOM 1037 N N . SER A 1 130 ? -12.494 -7.458 -3.996 1.00 61.78 130 SER A N 1
ATOM 1038 C CA . SER A 1 130 ? -11.847 -7.143 -5.264 1.00 61.78 130 SER A CA 1
ATOM 1039 C C . SER A 1 130 ? -12.417 -8.115 -6.293 1.00 61.78 130 SER A C 1
ATOM 1041 O O . SER A 1 130 ? -12.226 -9.334 -6.171 1.00 61.78 130 SER A O 1
ATOM 1043 N N . PHE A 1 131 ? -13.181 -7.597 -7.259 1.00 64.50 131 PHE A N 1
ATOM 1044 C CA . PHE A 1 131 ? -13.368 -8.324 -8.512 1.00 64.50 131 PHE A CA 1
ATOM 1045 C C . PHE A 1 131 ? -11.995 -8.584 -9.126 1.00 64.50 131 PHE A C 1
ATOM 1047 O O . PHE A 1 131 ? -11.075 -7.782 -8.934 1.00 64.50 131 PHE A O 1
ATOM 1054 N N . ASP A 1 132 ? -11.892 -9.661 -9.904 1.00 57.97 132 ASP A N 1
ATOM 1055 C CA . ASP A 1 132 ? -10.780 -9.886 -10.817 1.00 57.97 132 ASP A CA 1
ATOM 1056 C C . ASP A 1 132 ? -10.428 -8.547 -11.460 1.00 57.97 132 ASP A C 1
ATOM 1058 O O . ASP A 1 132 ? -11.302 -7.882 -12.028 1.00 57.97 132 ASP A O 1
ATOM 1062 N N . TYR A 1 133 ? -9.166 -8.144 -11.294 1.00 63.75 133 TYR A N 1
ATOM 1063 C CA . TYR A 1 133 ? -8.557 -6.969 -11.909 1.00 63.75 133 TYR A CA 1
ATOM 1064 C C . TYR A 1 133 ? -8.708 -5.596 -11.244 1.00 63.75 133 TYR A C 1
ATOM 1066 O O . TYR A 1 133 ? -8.127 -4.641 -11.763 1.00 63.75 133 TYR A O 1
ATOM 1074 N N . ASN A 1 134 ? -9.407 -5.454 -10.112 1.00 77.19 134 ASN A N 1
ATOM 1075 C CA . ASN A 1 134 ? -9.367 -4.195 -9.357 1.00 77.19 134 ASN A CA 1
ATOM 1076 C C . ASN A 1 134 ? -8.641 -4.369 -8.014 1.00 77.19 134 ASN A C 1
ATOM 1078 O O . ASN A 1 134 ? -9.232 -4.904 -7.073 1.00 77.19 134 ASN A O 1
ATOM 1082 N N . PRO A 1 135 ? -7.371 -3.943 -7.893 1.00 85.62 135 PRO A N 1
ATOM 1083 C CA . PRO A 1 135 ? -6.602 -4.124 -6.669 1.00 85.62 135 PRO A CA 1
ATOM 1084 C C . PRO A 1 135 ? -7.239 -3.472 -5.437 1.00 85.62 135 PRO A C 1
ATOM 1086 O O . PRO A 1 135 ? -7.472 -2.260 -5.398 1.00 85.62 135 PRO A O 1
ATOM 1089 N N . CYS A 1 136 ? -7.429 -4.267 -4.385 1.00 88.75 136 CYS A N 1
ATOM 1090 C CA . CYS A 1 136 ? -7.873 -3.794 -3.075 1.00 88.75 136 CYS A CA 1
ATOM 1091 C C . CYS A 1 136 ? -6.705 -3.904 -2.090 1.00 88.75 136 CYS A C 1
ATOM 1093 O O . CYS A 1 136 ? -6.419 -4.974 -1.546 1.00 88.75 136 CYS A O 1
ATOM 1095 N N . CYS A 1 137 ? -5.972 -2.799 -1.935 1.00 91.62 137 CYS A N 1
ATOM 1096 C CA . CYS A 1 137 ? -4.694 -2.748 -1.230 1.00 91.62 137 CYS A CA 1
ATOM 1097 C C . CYS A 1 137 ? -4.598 -1.557 -0.269 1.00 91.62 137 CYS A C 1
ATOM 1099 O O . CYS A 1 137 ? -5.338 -0.582 -0.376 1.00 91.62 137 CYS A O 1
ATOM 1101 N N . ILE A 1 138 ? -3.646 -1.576 0.667 1.00 95.19 138 ILE A N 1
ATOM 1102 C CA . ILE A 1 138 ? -3.373 -0.370 1.472 1.00 95.19 138 ILE A CA 1
ATOM 1103 C C . ILE A 1 138 ? -2.594 0.631 0.622 1.00 95.19 138 ILE A C 1
ATOM 1105 O O . ILE A 1 138 ? -2.971 1.795 0.536 1.00 95.19 138 ILE A O 1
ATOM 1109 N N . VAL A 1 139 ? -1.530 0.175 -0.034 1.00 94.75 139 VAL A N 1
ATOM 1110 C CA . VAL A 1 139 ? -0.743 0.984 -0.965 1.00 94.75 139 VAL A CA 1
ATOM 1111 C C . VAL A 1 139 ? -0.761 0.307 -2.322 1.00 94.75 139 VAL A C 1
ATOM 1113 O O . VAL A 1 139 ? -0.261 -0.805 -2.457 1.00 94.75 139 VAL A O 1
ATOM 1116 N N . LEU A 1 140 ? -1.312 0.983 -3.321 1.00 93.19 140 LEU A N 1
ATOM 1117 C CA . LEU A 1 140 ? -1.251 0.573 -4.714 1.00 93.19 140 LEU A CA 1
ATOM 1118 C C . LEU A 1 140 ? -0.340 1.530 -5.470 1.00 93.19 140 LEU A C 1
ATOM 1120 O O . LEU A 1 140 ? -0.626 2.721 -5.554 1.00 93.19 140 LEU A O 1
ATOM 1124 N N . CYS A 1 141 ? 0.748 1.005 -6.017 1.00 90.75 141 CYS A N 1
ATOM 1125 C CA . CYS A 1 141 ? 1.680 1.733 -6.858 1.00 90.75 141 CYS A CA 1
ATOM 1126 C C . CYS A 1 141 ? 1.550 1.272 -8.306 1.00 90.75 141 CYS A C 1
ATOM 1128 O O . CYS A 1 141 ? 1.925 0.147 -8.623 1.00 90.75 141 CYS A O 1
ATOM 1130 N N . ARG A 1 142 ? 1.062 2.155 -9.176 1.00 89.31 142 ARG A N 1
ATOM 1131 C CA . ARG A 1 142 ? 1.079 2.003 -10.628 1.00 89.31 142 ARG A CA 1
ATOM 1132 C C . ARG A 1 142 ? 2.261 2.769 -11.203 1.00 89.31 142 ARG A C 1
ATOM 1134 O O . ARG A 1 142 ? 2.355 3.994 -11.094 1.00 89.31 142 ARG A O 1
ATOM 1141 N N . VAL A 1 143 ? 3.194 2.015 -11.759 1.00 86.69 143 VAL A N 1
ATOM 1142 C CA . VAL A 1 143 ? 4.370 2.531 -12.442 1.00 86.69 143 VAL A CA 1
ATOM 1143 C C . VAL A 1 143 ? 4.017 2.788 -13.899 1.00 86.69 143 VAL A C 1
ATOM 1145 O O . VAL A 1 143 ? 3.379 1.962 -14.548 1.00 86.69 143 VAL A O 1
ATOM 1148 N N . THR A 1 144 ? 4.417 3.953 -14.399 1.00 81.31 144 THR A N 1
ATOM 1149 C CA . THR A 1 144 ? 4.155 4.372 -15.775 1.00 81.31 144 THR A CA 1
ATOM 1150 C C . THR A 1 144 ? 5.312 4.005 -16.707 1.00 81.31 144 THR A C 1
ATOM 1152 O O . THR A 1 144 ? 6.386 3.599 -16.267 1.00 81.31 144 THR A O 1
ATOM 1155 N N . ASP A 1 145 ? 5.086 4.122 -18.015 1.00 79.69 145 ASP A N 1
ATOM 1156 C CA . ASP A 1 145 ? 6.106 3.908 -19.049 1.00 79.69 145 ASP A CA 1
ATOM 1157 C C . ASP A 1 145 ? 7.294 4.879 -18.879 1.00 79.69 145 ASP A C 1
ATOM 1159 O O . ASP A 1 145 ? 7.096 6.084 -18.668 1.00 79.69 145 ASP A O 1
ATOM 1163 N N . ILE A 1 146 ? 8.519 4.357 -19.018 1.00 75.94 146 ILE A N 1
ATOM 1164 C CA . ILE A 1 146 ? 9.787 5.094 -18.889 1.00 75.94 146 ILE A CA 1
ATOM 1165 C C . ILE A 1 146 ? 9.859 6.336 -19.791 1.00 75.94 146 ILE A C 1
ATOM 1167 O O . ILE A 1 146 ? 10.497 7.330 -19.449 1.00 75.94 146 ILE A O 1
ATOM 1171 N N . SER A 1 147 ? 9.170 6.330 -20.933 1.00 72.44 147 SER A N 1
ATOM 1172 C CA . SER A 1 147 ? 9.123 7.455 -21.871 1.00 72.44 147 SER A CA 1
ATOM 1173 C C . SER A 1 147 ? 8.470 8.721 -21.297 1.00 72.44 147 SER A C 1
ATOM 1175 O O . SER A 1 147 ? 8.634 9.808 -21.862 1.00 72.44 147 SER A O 1
ATOM 1177 N N . ASN A 1 148 ? 7.769 8.617 -20.163 1.00 71.25 148 ASN A N 1
ATOM 1178 C CA . ASN A 1 148 ? 7.030 9.721 -19.556 1.00 71.25 148 ASN A CA 1
ATOM 1179 C C . ASN A 1 148 ? 7.801 10.500 -18.477 1.00 71.25 148 ASN A C 1
ATOM 1181 O O . ASN A 1 148 ? 7.312 11.549 -18.046 1.00 71.25 148 ASN A O 1
ATOM 1185 N N . TYR A 1 149 ? 8.986 10.046 -18.043 1.00 73.38 149 TYR A N 1
ATOM 1186 C CA . TYR A 1 149 ? 9.720 10.668 -16.931 1.00 73.38 149 TYR A CA 1
ATOM 1187 C C . TYR A 1 149 ? 11.244 10.472 -16.991 1.00 73.38 149 TYR A C 1
ATOM 1189 O O . TYR A 1 149 ? 11.757 9.631 -17.716 1.00 73.38 149 TYR A O 1
ATOM 1197 N N . ALA A 1 150 ? 11.986 11.275 -16.217 1.00 74.81 150 ALA A N 1
ATOM 1198 C CA . ALA A 1 150 ? 13.435 11.107 -16.023 1.00 74.81 150 ALA A CA 1
ATOM 1199 C C . ALA A 1 150 ? 13.746 10.050 -14.957 1.00 74.81 150 ALA A C 1
ATOM 1201 O O . ALA A 1 150 ? 14.671 9.258 -15.106 1.00 74.81 150 ALA A O 1
ATOM 1202 N N . SER A 1 151 ? 12.996 10.073 -13.853 1.00 78.12 151 SER A N 1
ATOM 1203 C CA . SER A 1 151 ? 13.051 9.042 -12.817 1.00 78.12 151 SER A CA 1
ATOM 1204 C C . SER A 1 151 ? 11.758 9.027 -12.010 1.00 78.12 151 SER A C 1
ATOM 1206 O O . SER A 1 151 ? 11.264 10.094 -11.636 1.00 78.12 151 SER A O 1
ATOM 1208 N N . PHE A 1 152 ? 11.272 7.838 -11.668 1.00 84.44 152 PHE A N 1
ATOM 1209 C CA . PHE A 1 152 ? 10.190 7.655 -10.710 1.00 84.44 152 PHE A CA 1
ATOM 1210 C C . PHE A 1 152 ? 10.654 6.719 -9.597 1.00 84.44 152 PHE A C 1
ATOM 1212 O O . PHE A 1 152 ? 11.139 5.615 -9.865 1.00 84.44 152 PHE A O 1
ATOM 1219 N N . SER A 1 153 ? 10.533 7.161 -8.348 1.00 88.25 153 SER A N 1
ATOM 1220 C CA . SER A 1 153 ? 10.885 6.348 -7.188 1.00 88.25 153 SER A CA 1
ATOM 1221 C C . SER A 1 153 ? 9.755 6.265 -6.176 1.00 88.25 153 SER A C 1
ATOM 1223 O O . SER A 1 153 ? 8.994 7.209 -5.960 1.00 88.25 153 SER A O 1
ATOM 1225 N N . VAL A 1 154 ? 9.673 5.113 -5.519 1.00 90.62 154 VAL A N 1
ATOM 1226 C CA . VAL A 1 154 ? 8.746 4.885 -4.413 1.00 90.62 154 VAL A CA 1
ATOM 1227 C C . VAL A 1 154 ? 9.535 4.366 -3.232 1.00 90.62 154 VAL A C 1
ATOM 1229 O O . VAL A 1 154 ? 10.193 3.336 -3.324 1.00 90.62 154 VAL A O 1
ATOM 1232 N N . THR A 1 155 ? 9.474 5.075 -2.111 1.00 94.12 155 THR A N 1
ATOM 1233 C CA . THR A 1 155 ? 10.147 4.678 -0.876 1.00 94.12 155 THR A CA 1
ATOM 1234 C C . THR A 1 155 ? 9.128 4.444 0.229 1.00 94.12 155 THR A C 1
ATOM 1236 O O . THR A 1 155 ? 8.385 5.344 0.611 1.00 94.12 155 THR A O 1
ATOM 1239 N N . ILE A 1 156 ? 9.127 3.232 0.779 1.00 94.94 156 ILE A N 1
ATOM 1240 C CA . ILE A 1 156 ? 8.347 2.851 1.958 1.00 94.94 156 ILE A CA 1
ATOM 1241 C C . ILE A 1 156 ? 9.338 2.580 3.088 1.00 94.94 156 ILE A C 1
ATOM 1243 O O . ILE A 1 156 ? 9.957 1.516 3.157 1.00 94.94 156 ILE A O 1
ATOM 1247 N N . ARG A 1 157 ? 9.514 3.569 3.966 1.00 95.56 157 ARG A N 1
ATOM 1248 C CA . ARG A 1 157 ? 10.508 3.558 5.042 1.00 95.56 157 ARG A CA 1
ATOM 1249 C C . ARG A 1 157 ? 9.849 3.491 6.414 1.00 95.56 157 ARG A C 1
ATOM 1251 O O . ARG A 1 157 ? 8.934 4.254 6.722 1.00 95.56 157 ARG A O 1
ATOM 1258 N N . SER A 1 158 ? 10.340 2.576 7.246 1.00 95.44 158 SER A N 1
ATOM 1259 C CA . SER A 1 158 ? 9.967 2.391 8.652 1.00 95.44 158 SER A CA 1
ATOM 1260 C C . SER A 1 158 ? 8.443 2.342 8.859 1.00 95.44 158 SER A C 1
ATOM 1262 O O . SER A 1 158 ? 7.920 2.815 9.869 1.00 95.44 158 SER A O 1
ATOM 1264 N N . CYS A 1 159 ? 7.721 1.795 7.876 1.00 96.75 159 CYS A N 1
ATOM 1265 C CA . CYS A 1 159 ? 6.270 1.649 7.906 1.00 96.75 159 CYS A CA 1
ATOM 1266 C C . CYS A 1 159 ? 5.870 0.318 8.546 1.00 96.75 159 CYS A C 1
ATOM 1268 O O . CYS A 1 159 ? 6.541 -0.700 8.366 1.00 96.75 159 CYS A O 1
ATOM 1270 N N . ILE A 1 160 ? 4.755 0.308 9.272 1.00 96.25 160 ILE A N 1
ATOM 1271 C CA . ILE A 1 160 ? 4.249 -0.886 9.948 1.00 96.25 160 ILE A CA 1
ATOM 1272 C C . ILE A 1 160 ? 2.822 -1.171 9.482 1.00 96.25 160 ILE A C 1
ATOM 1274 O O . ILE A 1 160 ? 1.934 -0.340 9.637 1.00 96.25 160 ILE A O 1
ATOM 1278 N N . PHE A 1 161 ? 2.610 -2.372 8.958 1.00 97.12 161 PHE A N 1
ATOM 1279 C CA . PHE A 1 161 ? 1.323 -2.921 8.551 1.00 97.12 161 PHE A CA 1
ATOM 1280 C C . PHE A 1 161 ? 0.937 -4.015 9.547 1.00 97.12 161 PHE A C 1
ATOM 1282 O O . PHE A 1 161 ? 1.637 -5.026 9.653 1.00 97.12 161 PHE A O 1
ATOM 1289 N N . VAL A 1 162 ? -0.136 -3.814 10.314 1.00 95.38 162 VAL A N 1
ATOM 1290 C CA . VAL A 1 162 ? -0.532 -4.720 11.403 1.00 95.38 162 VAL A CA 1
ATOM 1291 C C . VAL A 1 162 ? -2.010 -5.059 11.334 1.00 95.38 162 VAL A C 1
ATOM 1293 O O . VAL A 1 162 ? -2.841 -4.160 11.223 1.00 95.38 162 VAL A O 1
ATOM 1296 N N . CYS A 1 163 ? -2.332 -6.345 11.498 1.00 94.69 163 CYS A N 1
ATOM 1297 C CA . CYS A 1 163 ? -3.710 -6.844 11.506 1.00 94.69 163 CYS A CA 1
ATOM 1298 C C . CYS A 1 163 ? -4.448 -6.456 10.218 1.00 94.69 163 CYS A C 1
ATOM 1300 O O . CYS A 1 163 ? -5.483 -5.795 10.259 1.00 94.69 163 CYS A O 1
ATOM 1302 N N . ILE A 1 164 ? -3.876 -6.829 9.074 1.00 94.12 164 ILE A N 1
ATOM 1303 C CA . ILE A 1 164 ? -4.493 -6.586 7.769 1.00 94.12 164 ILE A CA 1
ATOM 1304 C C . ILE A 1 164 ? -5.228 -7.856 7.362 1.00 94.12 164 ILE A C 1
ATOM 1306 O O . ILE A 1 164 ? -4.594 -8.893 7.178 1.00 94.12 164 ILE A O 1
ATOM 1310 N N . SER A 1 165 ? -6.546 -7.792 7.245 1.00 91.25 165 SER A N 1
ATOM 1311 C CA . SER A 1 165 ? -7.371 -8.913 6.797 1.00 91.25 165 SER A CA 1
ATOM 1312 C C . SER A 1 165 ? -7.805 -8.686 5.354 1.00 91.25 165 SER A C 1
ATOM 1314 O O . SER A 1 165 ? -8.012 -7.557 4.924 1.00 91.25 165 SER A O 1
ATOM 1316 N N . ALA A 1 166 ? -7.942 -9.763 4.592 1.00 88.38 166 ALA A N 1
ATOM 1317 C CA . ALA A 1 166 ? -8.440 -9.726 3.225 1.00 88.38 166 ALA A CA 1
ATOM 1318 C C . ALA A 1 166 ? -9.406 -10.884 3.014 1.00 88.38 166 ALA A C 1
ATOM 1320 O O . ALA A 1 166 ? -9.146 -11.986 3.510 1.00 88.38 166 ALA A O 1
ATOM 1321 N N . GLY A 1 167 ? -10.494 -10.629 2.293 1.00 82.69 167 GLY A N 1
ATOM 1322 C CA . GLY A 1 167 ? -11.530 -11.622 2.070 1.00 82.69 167 GLY A CA 1
ATOM 1323 C C . GLY A 1 167 ? -12.757 -11.073 1.354 1.00 82.69 167 GLY A C 1
ATOM 1324 O O . GLY A 1 167 ? -12.929 -9.867 1.162 1.00 82.69 167 GLY A O 1
ATOM 1325 N N . LYS A 1 168 ? -13.630 -11.984 0.930 1.00 75.75 168 LYS A N 1
ATOM 1326 C CA . LYS A 1 168 ? -14.899 -11.618 0.301 1.00 75.75 168 LYS A CA 1
ATOM 1327 C C . LYS A 1 168 ? -15.922 -11.203 1.364 1.00 75.75 168 LYS A C 1
ATOM 1329 O O . LYS A 1 168 ? -16.176 -11.973 2.284 1.00 75.75 168 LYS A O 1
ATOM 1334 N N . THR A 1 169 ? -16.556 -10.037 1.199 1.00 71.81 169 THR A N 1
ATOM 1335 C CA . THR A 1 169 ? -17.577 -9.510 2.132 1.00 71.81 169 THR A CA 1
ATOM 1336 C C . THR A 1 169 ? -18.705 -10.507 2.398 1.00 71.81 169 THR A C 1
ATOM 1338 O O . THR A 1 169 ? -19.126 -10.681 3.537 1.00 71.81 169 THR A O 1
ATOM 1341 N N . ASP A 1 170 ? -19.165 -11.192 1.349 1.00 71.25 170 ASP A N 1
ATOM 1342 C CA . ASP A 1 170 ? -20.286 -12.137 1.427 1.00 71.25 170 ASP A CA 1
ATOM 1343 C C . ASP A 1 170 ? -19.880 -13.529 1.933 1.00 71.25 170 ASP A C 1
ATOM 1345 O O . ASP A 1 170 ? -20.731 -14.409 2.081 1.00 71.25 170 ASP A O 1
ATOM 1349 N N . ASP A 1 171 ? -18.585 -13.770 2.150 1.00 70.69 171 ASP A N 1
ATOM 1350 C CA . ASP A 1 171 ? -18.115 -15.025 2.717 1.00 70.69 171 ASP A CA 1
ATOM 1351 C C . ASP A 1 171 ? -18.185 -14.944 4.251 1.00 70.69 171 ASP A C 1
ATOM 1353 O O . ASP A 1 171 ? -17.443 -14.168 4.857 1.00 70.69 171 ASP A O 1
ATOM 1357 N N . PRO A 1 172 ? -19.010 -15.775 4.917 1.00 69.88 172 PRO A N 1
ATOM 1358 C CA . PRO A 1 172 ? -19.109 -15.788 6.378 1.00 69.88 172 PRO A CA 1
ATOM 1359 C C . PRO A 1 172 ? -17.792 -16.159 7.076 1.00 69.88 172 PRO A C 1
ATOM 1361 O O . PRO A 1 172 ? -17.653 -15.961 8.281 1.00 69.88 172 PRO A O 1
ATOM 1364 N N . THR A 1 173 ? -16.838 -16.724 6.338 1.00 73.69 173 THR A N 1
ATOM 1365 C CA . THR A 1 173 ? -15.496 -17.066 6.810 1.00 73.69 173 THR A CA 1
ATOM 1366 C C . THR A 1 173 ? -14.419 -16.087 6.337 1.00 73.69 173 THR A C 1
ATOM 1368 O O . THR A 1 173 ? -13.258 -16.259 6.701 1.00 73.69 173 THR A O 1
ATOM 1371 N N . PHE A 1 174 ? -14.809 -15.055 5.576 1.00 73.50 174 PHE A N 1
ATOM 1372 C CA . PHE A 1 174 ? -13.960 -13.983 5.057 1.00 73.50 174 PHE A CA 1
ATOM 1373 C C . PHE A 1 174 ? -12.674 -14.505 4.393 1.00 73.50 174 PHE A C 1
ATOM 1375 O O . PHE A 1 174 ? -11.568 -14.059 4.702 1.00 73.50 174 PHE A O 1
ATOM 1382 N N . GLN A 1 175 ? -12.803 -15.496 3.504 1.00 72.81 175 GLN A N 1
ATOM 1383 C CA . GLN A 1 175 ? -11.655 -16.080 2.815 1.00 72.81 175 GLN A CA 1
ATOM 1384 C C . GLN A 1 175 ? -11.276 -15.269 1.574 1.00 72.81 175 GLN A C 1
ATOM 1386 O O . GLN A 1 175 ? -12.118 -14.685 0.885 1.00 72.81 175 GLN A O 1
ATOM 1391 N N . MET A 1 176 ? -9.974 -15.253 1.283 1.00 73.06 176 MET A N 1
ATOM 1392 C CA . MET A 1 176 ? -9.434 -14.775 0.011 1.00 73.06 176 MET A CA 1
ATOM 1393 C C . MET A 1 176 ? -9.775 -15.767 -1.106 1.00 73.06 176 MET A C 1
ATOM 1395 O O . MET A 1 176 ? -9.869 -16.970 -0.864 1.00 73.06 176 MET A O 1
ATOM 1399 N N . THR A 1 177 ? -9.916 -15.278 -2.338 1.00 66.25 177 THR A N 1
ATOM 1400 C CA . THR A 1 177 ? -10.180 -16.125 -3.511 1.00 66.25 177 THR A CA 1
ATOM 1401 C C . THR A 1 177 ? -9.085 -15.958 -4.557 1.00 66.25 177 THR A C 1
ATOM 1403 O O . THR A 1 177 ? -8.519 -14.874 -4.655 1.00 66.25 177 THR A O 1
ATOM 1406 N N . SER A 1 178 ? -8.843 -17.004 -5.359 1.00 61.56 178 SER A N 1
ATOM 1407 C CA . SER A 1 178 ? -7.808 -17.068 -6.414 1.00 61.56 178 SER A CA 1
ATOM 1408 C C . SER A 1 178 ? -7.909 -16.050 -7.525 1.00 61.56 178 SER A C 1
ATOM 1410 O O . SER A 1 178 ? -7.001 -15.952 -8.342 1.00 61.56 178 SER A O 1
ATOM 1412 N N . ALA A 1 179 ? -9.022 -15.344 -7.577 1.00 60.47 179 ALA A N 1
ATOM 1413 C CA . ALA A 1 179 ? -9.329 -14.410 -8.631 1.00 60.47 179 ALA A CA 1
ATOM 1414 C C . ALA A 1 179 ? -9.152 -12.947 -8.168 1.00 60.47 179 ALA A C 1
ATOM 1416 O O . ALA A 1 179 ? -9.160 -12.037 -8.983 1.00 60.47 179 ALA A O 1
ATOM 1417 N N . SER A 1 180 ? -8.927 -12.709 -6.869 1.00 66.88 180 SER A N 1
ATOM 1418 C CA . SER A 1 180 ? -8.868 -11.361 -6.295 1.00 66.88 180 SER A CA 1
ATOM 1419 C C . SER A 1 180 ? -7.443 -10.845 -6.068 1.00 66.88 180 SER A C 1
ATOM 1421 O O . SER A 1 180 ? -6.562 -11.592 -5.643 1.00 66.88 180 SER A O 1
ATOM 1423 N N . ASP A 1 181 ? -7.257 -9.529 -6.198 1.00 80.06 181 ASP A N 1
ATOM 1424 C CA . ASP A 1 181 ? -5.968 -8.849 -6.033 1.00 80.06 181 ASP A CA 1
ATOM 1425 C C . ASP A 1 181 ? -5.907 -8.093 -4.695 1.00 80.06 181 ASP A C 1
ATOM 1427 O O . ASP A 1 181 ? -6.153 -6.888 -4.615 1.00 80.06 181 ASP A O 1
ATOM 1431 N N . TYR A 1 182 ? -5.596 -8.822 -3.617 1.00 86.19 182 TYR A N 1
ATOM 1432 C CA . TYR A 1 182 ? -5.413 -8.250 -2.275 1.00 86.19 182 TYR A CA 1
ATOM 1433 C C . TYR A 1 182 ? -3.940 -8.206 -1.869 1.00 86.19 182 TYR A C 1
ATOM 1435 O O . TYR A 1 182 ? -3.261 -9.234 -1.957 1.00 86.19 182 TYR A O 1
ATOM 1443 N N . ALA A 1 183 ? -3.473 -7.084 -1.322 1.00 88.44 183 ALA A N 1
ATOM 1444 C CA . ALA A 1 183 ? -2.189 -7.000 -0.623 1.00 88.44 183 ALA A CA 1
ATOM 1445 C C . ALA A 1 183 ? -2.109 -5.755 0.280 1.00 88.44 183 ALA A C 1
ATOM 1447 O O . ALA A 1 183 ? -2.672 -4.713 -0.046 1.00 88.44 183 ALA A O 1
ATOM 1448 N N . PRO A 1 184 ? -1.351 -5.782 1.391 1.00 93.12 184 PRO A N 1
ATOM 1449 C CA . PRO A 1 184 ? -0.932 -4.552 2.052 1.00 93.12 184 PRO A CA 1
ATOM 1450 C C . PRO A 1 184 ? -0.257 -3.581 1.077 1.00 93.12 184 PRO A C 1
ATOM 1452 O O . PRO A 1 184 ? -0.637 -2.417 1.016 1.00 93.12 184 PRO A O 1
ATOM 1455 N N . VAL A 1 185 ? 0.690 -4.053 0.268 1.00 93.44 185 VAL A N 1
ATOM 1456 C CA . VAL A 1 185 ? 1.319 -3.238 -0.776 1.00 93.44 185 VAL A CA 1
ATOM 1457 C C . VAL A 1 185 ? 1.265 -3.981 -2.100 1.00 93.44 185 VAL A C 1
ATOM 1459 O O . VAL A 1 185 ? 1.707 -5.122 -2.171 1.00 93.44 185 VAL A O 1
ATOM 1462 N N . MET A 1 186 ? 0.762 -3.336 -3.146 1.00 91.38 186 MET A N 1
ATOM 1463 C CA . MET A 1 186 ? 0.821 -3.835 -4.514 1.00 91.38 186 MET A CA 1
ATOM 1464 C C . MET A 1 186 ? 1.583 -2.856 -5.399 1.00 91.38 186 MET A C 1
ATOM 1466 O O . MET A 1 186 ? 1.358 -1.648 -5.341 1.00 91.38 186 MET A O 1
ATOM 1470 N N . ILE A 1 187 ? 2.481 -3.388 -6.219 1.00 88.75 187 ILE A N 1
ATOM 1471 C CA . ILE A 1 187 ? 3.248 -2.652 -7.217 1.00 88.75 187 ILE A CA 1
ATOM 1472 C C . ILE A 1 187 ? 2.936 -3.266 -8.576 1.00 88.75 187 ILE A C 1
ATOM 1474 O O . ILE A 1 187 ? 3.076 -4.471 -8.773 1.00 88.75 187 ILE A O 1
ATOM 1478 N N . THR A 1 188 ? 2.489 -2.446 -9.514 1.00 89.31 188 THR A N 1
ATOM 1479 C CA . THR A 1 188 ? 2.085 -2.891 -10.843 1.00 89.31 188 THR A CA 1
ATOM 1480 C C . THR A 1 188 ? 2.316 -1.796 -11.887 1.00 89.31 188 THR A C 1
ATOM 1482 O O . THR A 1 188 ? 2.850 -0.739 -11.555 1.00 89.31 188 THR A O 1
ATOM 1485 N N . TYR A 1 189 ? 1.964 -2.058 -13.141 1.00 87.50 189 TYR A N 1
ATOM 1486 C CA . TYR A 1 189 ? 2.043 -1.120 -14.260 1.00 87.50 189 TYR A CA 1
ATOM 1487 C C . TYR A 1 189 ? 0.689 -0.433 -14.487 1.00 87.50 189 TYR A C 1
ATOM 1489 O O . TYR A 1 189 ? -0.344 -0.879 -13.984 1.00 87.50 189 TYR A O 1
ATOM 1497 N N . GLU A 1 190 ? 0.700 0.680 -15.213 1.00 86.00 190 GLU A N 1
ATOM 1498 C CA . GLU A 1 190 ? -0.470 1.543 -15.409 1.00 86.00 190 GLU A CA 1
ATOM 1499 C C . GLU A 1 190 ? -1.680 0.809 -15.999 1.00 86.00 190 GLU A C 1
ATOM 1501 O O . GLU A 1 190 ? -2.805 0.976 -15.528 1.00 86.00 190 GLU A O 1
ATOM 1506 N N . GLU A 1 191 ? -1.447 -0.028 -17.009 1.00 86.69 191 GLU A N 1
ATOM 1507 C CA . GLU A 1 191 ? -2.493 -0.705 -17.774 1.00 86.69 191 GLU A CA 1
ATOM 1508 C C . GLU A 1 191 ? -3.036 -1.964 -17.085 1.00 86.69 191 GLU A C 1
ATOM 1510 O O . GLU A 1 191 ? -3.964 -2.588 -17.603 1.00 86.69 191 GLU A O 1
ATOM 1515 N N .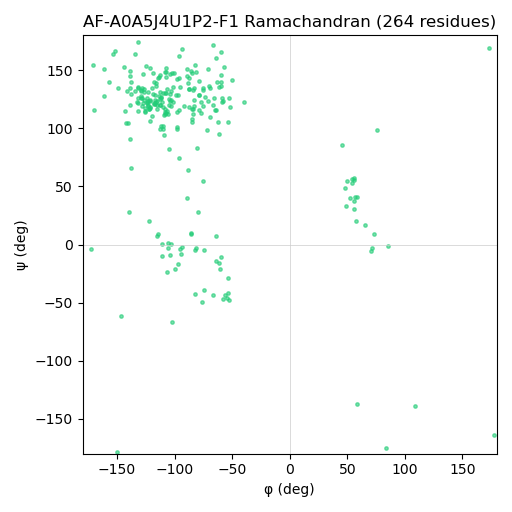 TYR A 1 192 ? -2.488 -2.347 -15.924 1.00 86.25 192 TYR A N 1
ATOM 1516 C CA . TYR A 1 192 ? -2.919 -3.536 -15.193 1.00 86.25 192 TYR A CA 1
ATOM 1517 C C . TYR A 1 192 ? -4.445 -3.508 -14.975 1.00 86.25 192 TYR A C 1
ATOM 1519 O O . TYR A 1 192 ? -4.968 -2.522 -14.439 1.00 86.25 192 TYR A O 1
ATOM 1527 N N . PRO A 1 193 ? -5.177 -4.566 -15.373 1.00 85.06 193 PRO A N 1
ATOM 1528 C CA . PRO A 1 193 ? -4.724 -5.951 -15.591 1.00 85.06 193 PRO A CA 1
ATOM 1529 C C . PRO A 1 193 ? -4.316 -6.337 -17.018 1.00 85.06 193 PRO A C 1
ATOM 1531 O O . PRO A 1 193 ? -4.023 -7.510 -17.263 1.00 85.06 193 PRO A O 1
ATOM 1534 N N . GLU A 1 194 ? -4.432 -5.415 -17.971 1.00 87.12 194 GLU A N 1
ATOM 1535 C CA . GLU A 1 194 ? -4.239 -5.722 -19.385 1.00 87.12 194 GLU A CA 1
ATOM 1536 C C . GLU A 1 194 ? -2.801 -6.158 -19.642 1.00 87.12 194 GLU A C 1
ATOM 1538 O O . GLU A 1 194 ? -1.909 -5.888 -18.851 1.00 87.12 194 GLU A O 1
ATOM 1543 N N . ILE A 1 195 ? -2.544 -6.845 -20.755 1.00 85.81 195 ILE A N 1
ATOM 1544 C CA . ILE A 1 195 ? -1.172 -7.249 -21.079 1.00 85.81 195 ILE A CA 1
ATOM 1545 C C . ILE A 1 195 ? -0.296 -5.996 -21.144 1.00 85.81 195 ILE A C 1
ATOM 1547 O O . ILE A 1 195 ? -0.564 -5.096 -21.937 1.00 85.81 195 ILE A O 1
ATOM 1551 N N . GLN A 1 196 ? 0.767 -5.971 -20.342 1.00 86.19 196 GLN A N 1
ATOM 1552 C CA . GLN A 1 196 ? 1.741 -4.891 -20.373 1.00 86.19 196 GLN A CA 1
ATOM 1553 C C . GLN A 1 196 ? 2.362 -4.781 -21.771 1.00 86.19 196 GLN A C 1
ATOM 1555 O O . GLN A 1 196 ? 2.930 -5.743 -22.294 1.00 86.19 196 GLN A O 1
ATOM 1560 N N . THR A 1 197 ? 2.249 -3.600 -22.376 1.00 85.19 197 THR A N 1
ATOM 1561 C CA . THR A 1 197 ? 2.826 -3.291 -23.698 1.00 85.19 197 THR A CA 1
ATOM 1562 C C . THR A 1 197 ? 3.978 -2.292 -23.645 1.00 85.19 197 THR A C 1
ATOM 1564 O O . THR A 1 197 ? 4.628 -2.061 -24.662 1.00 85.19 197 THR A O 1
ATOM 1567 N N . SER A 1 198 ? 4.191 -1.678 -22.487 1.00 79.38 198 SER A N 1
ATOM 1568 C CA . SER A 1 198 ? 5.123 -0.584 -22.225 1.00 79.38 198 SER A CA 1
ATOM 1569 C C . SER A 1 198 ? 6.265 -1.048 -21.316 1.00 79.38 198 SER A C 1
ATOM 1571 O O . SER A 1 198 ? 6.066 -1.877 -20.426 1.00 79.38 198 SER A O 1
ATOM 1573 N N . GLU A 1 199 ? 7.467 -0.508 -21.529 1.00 80.88 199 GLU A N 1
ATOM 1574 C CA . GLU A 1 199 ? 8.600 -0.711 -20.618 1.00 80.88 199 GLU A CA 1
ATOM 1575 C C . GLU A 1 199 ? 8.492 0.288 -19.458 1.00 80.88 199 GLU A C 1
ATOM 1577 O O . GLU A 1 199 ? 8.417 1.502 -19.665 1.00 80.88 199 GLU A O 1
ATOM 1582 N N . CYS A 1 200 ? 8.493 -0.215 -18.226 1.00 82.19 200 CYS A N 1
ATOM 1583 C CA . CYS A 1 200 ? 8.497 0.604 -17.017 1.00 82.19 200 CYS A CA 1
ATOM 1584 C C . CYS A 1 200 ? 9.870 0.543 -16.339 1.00 82.19 200 CYS A C 1
ATOM 1586 O O . CYS A 1 200 ? 10.495 -0.514 -16.285 1.00 82.19 200 CYS A O 1
ATOM 1588 N N . ASP A 1 201 ? 10.315 1.657 -15.756 1.00 80.31 201 ASP A N 1
ATOM 1589 C CA . ASP A 1 201 ? 11.547 1.691 -14.959 1.00 80.31 201 ASP A CA 1
ATOM 1590 C C . ASP A 1 201 ? 11.367 2.550 -13.709 1.00 80.31 201 ASP A C 1
ATOM 1592 O O . ASP A 1 201 ? 11.541 3.772 -13.720 1.00 80.31 201 ASP A O 1
ATOM 1596 N N . CYS A 1 202 ? 10.946 1.918 -12.621 1.00 83.00 202 CYS A N 1
ATOM 1597 C CA . CYS A 1 202 ? 10.823 2.539 -11.314 1.00 83.00 202 CYS A CA 1
ATOM 1598 C C . CYS A 1 202 ? 11.822 1.937 -10.336 1.00 83.00 202 CYS A C 1
ATOM 1600 O O . CYS A 1 202 ? 12.091 0.735 -10.335 1.00 83.00 202 CYS A O 1
ATOM 1602 N N . ASN A 1 203 ? 12.340 2.790 -9.454 1.00 85.56 203 ASN A N 1
ATOM 1603 C CA . ASN A 1 203 ? 13.107 2.355 -8.300 1.00 85.56 203 ASN A CA 1
ATOM 1604 C C . ASN A 1 203 ? 12.198 2.320 -7.070 1.00 85.56 203 ASN A C 1
ATOM 1606 O O . ASN A 1 203 ? 11.907 3.358 -6.467 1.00 85.56 203 ASN A O 1
ATOM 1610 N N . VAL A 1 204 ? 11.754 1.121 -6.701 1.00 87.62 204 VAL A N 1
ATOM 1611 C CA . VAL A 1 204 ? 10.962 0.903 -5.494 1.00 87.62 204 VAL A CA 1
ATOM 1612 C C . VAL A 1 204 ? 11.858 0.406 -4.374 1.00 87.62 204 VAL A C 1
ATOM 1614 O O . VAL A 1 204 ? 12.581 -0.576 -4.518 1.00 87.62 204 VAL A O 1
ATOM 1617 N N . LYS A 1 205 ? 11.785 1.058 -3.219 1.00 91.69 205 LYS A N 1
ATOM 1618 C CA . LYS A 1 205 ? 12.614 0.754 -2.063 1.00 91.69 205 LYS A CA 1
ATOM 1619 C C . LYS A 1 205 ? 11.765 0.579 -0.816 1.00 91.69 205 LYS A C 1
ATOM 1621 O O . LYS A 1 205 ? 11.030 1.479 -0.418 1.00 91.69 205 LYS A O 1
ATOM 1626 N N . PHE A 1 206 ? 11.934 -0.552 -0.148 1.00 90.56 206 PHE A N 1
ATOM 1627 C CA . PHE A 1 206 ? 11.419 -0.771 1.195 1.00 90.56 206 PHE A CA 1
ATOM 1628 C C . PHE A 1 206 ? 12.579 -0.768 2.181 1.00 90.56 206 PHE A C 1
ATOM 1630 O O . PHE A 1 206 ? 13.566 -1.475 1.984 1.00 90.56 206 PHE A O 1
ATOM 1637 N N . GLU A 1 207 ? 12.452 -0.004 3.259 1.00 90.56 207 GLU A N 1
ATOM 1638 C CA . GLU A 1 207 ? 13.452 0.060 4.323 1.00 90.56 207 GLU A CA 1
ATOM 1639 C C . GLU A 1 207 ? 12.780 -0.093 5.678 1.00 90.56 207 GLU A C 1
ATOM 1641 O O . GLU A 1 207 ? 11.860 0.655 5.988 1.00 90.56 207 GLU A O 1
ATOM 1646 N N . GLU A 1 208 ? 13.238 -1.038 6.498 1.00 91.75 208 GLU A N 1
ATOM 1647 C CA . GLU A 1 208 ? 12.778 -1.207 7.886 1.00 91.75 208 GLU A CA 1
ATOM 1648 C C . GLU A 1 208 ? 11.259 -1.427 8.033 1.00 91.75 208 GLU A C 1
ATOM 1650 O O . GLU A 1 208 ? 10.689 -1.208 9.108 1.00 91.75 208 GLU A O 1
ATOM 1655 N N . ALA A 1 209 ? 10.579 -1.845 6.961 1.00 90.50 209 ALA A N 1
ATOM 1656 C CA . ALA A 1 209 ? 9.136 -2.028 6.970 1.00 90.50 209 ALA A CA 1
ATOM 1657 C C . ALA A 1 209 ? 8.739 -3.372 7.598 1.00 90.50 209 ALA A C 1
ATOM 1659 O O . ALA A 1 209 ? 9.459 -4.373 7.523 1.00 90.50 209 ALA A O 1
ATOM 1660 N N . ARG A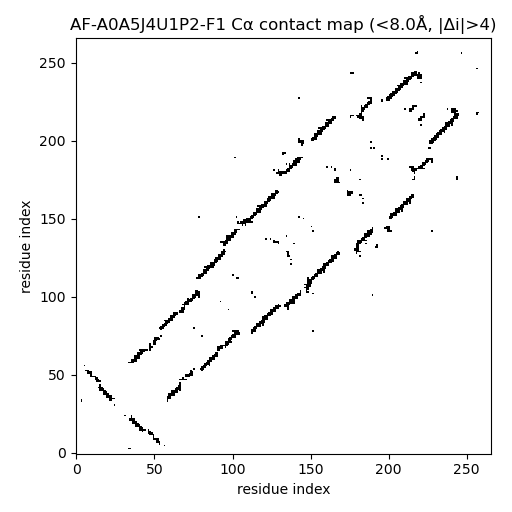 1 210 ? 7.574 -3.397 8.248 1.00 90.38 210 ARG A N 1
ATOM 1661 C CA . ARG A 1 210 ? 7.098 -4.555 9.014 1.00 90.38 210 ARG A CA 1
ATOM 1662 C C . ARG A 1 210 ? 5.679 -4.923 8.619 1.00 90.38 210 ARG A C 1
ATOM 1664 O O . ARG A 1 210 ? 4.800 -4.071 8.633 1.00 90.38 210 ARG A O 1
ATOM 1671 N N . PHE A 1 211 ? 5.453 -6.203 8.368 1.00 91.38 211 PHE A N 1
ATOM 1672 C CA . PHE A 1 211 ? 4.161 -6.799 8.055 1.00 91.38 211 PHE A CA 1
ATOM 1673 C C . PHE A 1 211 ? 3.846 -7.838 9.128 1.00 91.38 211 PHE A C 1
ATOM 1675 O O . PHE A 1 211 ? 4.533 -8.854 9.246 1.00 91.38 211 PHE A O 1
ATOM 1682 N N . ILE A 1 212 ? 2.852 -7.557 9.967 1.00 89.25 212 ILE A N 1
ATOM 1683 C CA . ILE A 1 212 ? 2.514 -8.361 11.142 1.00 89.25 212 ILE A CA 1
ATOM 1684 C C . ILE A 1 212 ? 1.040 -8.756 11.069 1.00 89.25 212 ILE A C 1
ATOM 1686 O O . ILE A 1 212 ? 0.164 -7.903 11.153 1.00 89.25 212 ILE A O 1
ATOM 1690 N N . SER A 1 213 ? 0.748 -10.054 10.990 1.00 90.06 213 SER A N 1
ATOM 1691 C CA . SER A 1 213 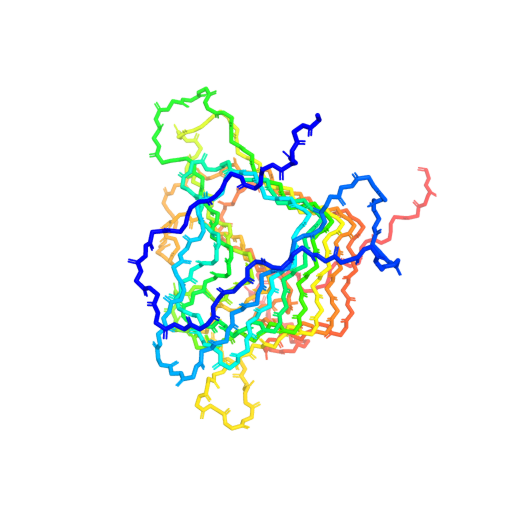? -0.621 -10.570 10.884 1.00 90.06 213 SER A CA 1
ATOM 1692 C C . SER A 1 213 ? -1.363 -9.969 9.684 1.00 90.06 213 SER A C 1
ATOM 1694 O O . SER A 1 213 ? -2.390 -9.312 9.854 1.00 90.06 213 SER A O 1
ATOM 1696 N N . THR A 1 214 ? -0.803 -10.132 8.485 1.00 89.88 214 THR A N 1
ATOM 1697 C CA . THR A 1 214 ? -1.351 -9.570 7.242 1.00 89.88 214 THR A CA 1
ATOM 1698 C C . THR A 1 214 ? -1.811 -10.660 6.281 1.00 89.88 214 THR A C 1
ATOM 1700 O O . THR A 1 214 ? -1.184 -11.714 6.199 1.00 89.88 214 THR A O 1
ATOM 1703 N N . HIS A 1 215 ? -2.899 -10.415 5.558 1.00 87.06 215 HIS A N 1
ATOM 1704 C CA . HIS A 1 215 ? -3.427 -11.285 4.508 1.00 87.06 215 HIS A CA 1
ATOM 1705 C C . HIS A 1 215 ? -3.178 -10.671 3.126 1.00 87.06 215 HIS A C 1
ATOM 1707 O O . HIS A 1 215 ? -3.147 -9.451 2.982 1.00 87.06 215 HIS A O 1
ATOM 1713 N N . GLY A 1 216 ? -3.052 -11.510 2.101 1.00 81.38 216 GLY A N 1
ATOM 1714 C CA . GLY A 1 216 ? -2.907 -11.085 0.711 1.00 81.38 216 GLY A CA 1
ATOM 1715 C C . GLY A 1 216 ? -3.000 -12.260 -0.260 1.00 81.38 216 GLY A C 1
ATOM 1716 O O . GLY A 1 216 ? -2.703 -13.396 0.097 1.00 81.38 216 GLY A O 1
ATOM 1717 N N . SER A 1 217 ? -3.404 -11.974 -1.491 1.00 73.75 217 SER A N 1
ATOM 1718 C CA . SER A 1 217 ? -3.610 -12.945 -2.572 1.00 73.75 217 SER A CA 1
ATOM 1719 C C . SER A 1 217 ? -2.345 -13.757 -2.885 1.00 73.75 217 SER A C 1
ATOM 1721 O O . SER A 1 217 ? -2.392 -14.982 -2.886 1.00 73.75 217 SER A O 1
ATOM 1723 N N . HIS A 1 218 ? -1.186 -13.104 -3.017 1.00 69.31 218 HIS A N 1
ATOM 1724 C CA . HIS A 1 218 ? 0.070 -13.778 -3.388 1.00 69.31 218 HIS A CA 1
ATOM 1725 C C . HIS A 1 218 ? 1.012 -14.019 -2.220 1.00 69.31 218 HIS A C 1
ATOM 1727 O O . HIS A 1 218 ? 1.258 -15.160 -1.846 1.00 69.31 218 HIS A O 1
ATOM 1733 N N . THR A 1 219 ? 1.563 -12.957 -1.631 1.00 66.44 219 THR A N 1
ATOM 1734 C CA . THR A 1 219 ? 2.633 -13.083 -0.622 1.00 66.44 219 THR A CA 1
ATOM 1735 C C . THR A 1 219 ? 2.184 -12.818 0.808 1.00 66.44 219 THR A C 1
ATOM 1737 O O . THR A 1 219 ? 2.976 -12.829 1.752 1.00 66.44 219 THR A O 1
ATOM 1740 N N . GLY A 1 220 ? 0.892 -12.541 0.984 1.00 77.38 220 GLY A N 1
ATOM 1741 C CA . GLY A 1 220 ? 0.347 -12.078 2.251 1.00 77.38 220 GLY A CA 1
ATOM 1742 C C . GLY A 1 220 ? 0.743 -10.644 2.627 1.00 77.38 220 GLY A C 1
ATOM 1743 O O . GLY A 1 220 ? 0.261 -10.150 3.645 1.00 77.38 220 GLY A O 1
ATOM 1744 N N . ALA A 1 221 ? 1.622 -9.980 1.860 1.00 86.75 221 ALA A N 1
ATOM 1745 C CA . ALA A 1 221 ? 2.186 -8.677 2.215 1.00 86.75 221 ALA A CA 1
ATOM 1746 C C . ALA A 1 221 ? 2.476 -7.751 1.018 1.00 86.75 221 ALA A C 1
ATOM 1748 O O . ALA A 1 221 ? 1.901 -6.667 0.941 1.00 86.75 221 ALA A O 1
ATOM 1749 N N . ILE A 1 222 ? 3.365 -8.158 0.109 1.00 88.31 222 ILE A N 1
ATOM 1750 C CA . ILE A 1 222 ? 3.809 -7.354 -1.040 1.00 88.31 222 ILE A CA 1
ATOM 1751 C C . ILE A 1 222 ? 3.518 -8.114 -2.338 1.00 88.31 222 ILE A C 1
ATOM 1753 O O . ILE A 1 222 ? 4.091 -9.177 -2.564 1.00 88.31 222 ILE A O 1
ATOM 1757 N N . ASP A 1 223 ? 2.652 -7.582 -3.190 1.00 86.75 223 ASP A N 1
ATOM 1758 C CA . ASP A 1 223 ? 2.359 -8.114 -4.525 1.00 86.75 223 ASP A CA 1
ATOM 1759 C C . ASP A 1 223 ? 3.066 -7.262 -5.591 1.00 86.75 223 ASP A C 1
ATOM 1761 O O . ASP A 1 223 ? 3.031 -6.036 -5.525 1.00 86.75 223 ASP A O 1
ATOM 1765 N N . ILE A 1 224 ? 3.753 -7.893 -6.543 1.00 85.88 224 ILE A N 1
ATOM 1766 C CA . ILE A 1 224 ? 4.512 -7.210 -7.602 1.00 85.88 224 ILE A CA 1
ATOM 1767 C C . ILE A 1 224 ? 4.136 -7.845 -8.931 1.00 85.88 224 ILE A C 1
ATOM 1769 O O . ILE A 1 224 ? 4.333 -9.044 -9.103 1.00 85.88 224 ILE A O 1
ATOM 1773 N N . ARG A 1 225 ? 3.629 -7.076 -9.894 1.00 85.75 225 ARG A N 1
ATOM 1774 C CA . ARG A 1 225 ? 3.165 -7.623 -11.180 1.00 85.75 225 ARG A CA 1
ATOM 1775 C C . ARG A 1 225 ? 3.695 -6.851 -12.369 1.00 85.75 225 ARG A C 1
ATOM 1777 O O . ARG A 1 225 ? 3.580 -5.635 -12.386 1.00 85.75 2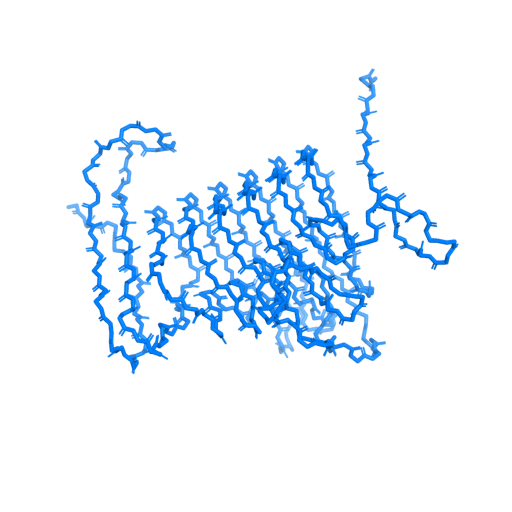25 ARG A O 1
ATOM 1784 N N . GLY A 1 226 ? 4.154 -7.579 -13.384 1.00 83.69 226 GLY A N 1
ATOM 1785 C CA . GLY A 1 226 ? 4.719 -7.017 -14.611 1.00 83.69 226 GLY A CA 1
ATOM 1786 C C . GLY A 1 226 ? 6.193 -6.641 -14.485 1.00 83.69 226 GLY A C 1
ATOM 1787 O O . GLY A 1 226 ? 6.851 -6.911 -13.479 1.00 83.69 226 GLY A O 1
ATOM 1788 N N . GLU A 1 227 ? 6.711 -6.037 -15.542 1.00 84.75 227 GLU A N 1
ATOM 1789 C CA . GLU A 1 227 ? 8.046 -5.465 -15.618 1.00 84.75 227 GLU A CA 1
ATOM 1790 C C . GLU A 1 227 ? 8.002 -4.049 -15.046 1.00 84.75 227 GLU A C 1
ATOM 1792 O O . GLU A 1 227 ? 7.440 -3.156 -15.662 1.00 84.75 227 GLU A O 1
ATOM 1797 N N . ILE A 1 228 ? 8.524 -3.861 -13.831 1.00 83.12 228 ILE A N 1
ATOM 1798 C CA . ILE A 1 228 ? 8.380 -2.611 -13.060 1.00 83.12 228 ILE A CA 1
ATOM 1799 C C . ILE A 1 228 ? 9.675 -1.789 -12.999 1.00 83.12 228 ILE A C 1
ATOM 1801 O O . ILE A 1 228 ? 9.637 -0.587 -12.743 1.00 83.12 228 ILE A O 1
ATOM 1805 N N . GLY A 1 229 ? 10.825 -2.438 -13.185 1.00 82.88 229 GLY A N 1
ATOM 1806 C CA . GLY A 1 229 ? 12.147 -1.886 -12.898 1.00 82.88 229 GLY A CA 1
ATOM 1807 C C . GLY A 1 229 ? 12.787 -2.552 -11.678 1.00 82.88 229 GLY A C 1
ATOM 1808 O O . GLY A 1 229 ? 12.720 -3.770 -11.501 1.00 82.88 229 GLY A O 1
ATOM 1809 N N . THR A 1 230 ? 13.436 -1.759 -10.826 1.00 84.81 230 THR A N 1
ATOM 1810 C CA . THR A 1 230 ? 14.201 -2.259 -9.676 1.00 84.81 230 THR A CA 1
ATOM 1811 C C . THR A 1 230 ? 13.383 -2.203 -8.389 1.00 84.81 230 THR A C 1
ATOM 1813 O O . THR A 1 230 ? 12.894 -1.145 -8.002 1.00 84.81 230 THR A O 1
ATOM 1816 N N . VAL A 1 231 ? 13.320 -3.323 -7.660 1.00 86.19 231 VAL A N 1
ATOM 1817 C CA . VAL A 1 231 ? 12.728 -3.383 -6.316 1.00 86.19 231 VAL A CA 1
ATOM 1818 C C . VAL A 1 231 ? 13.784 -3.802 -5.294 1.00 86.19 231 VAL A C 1
ATOM 1820 O O . VAL A 1 231 ? 14.377 -4.875 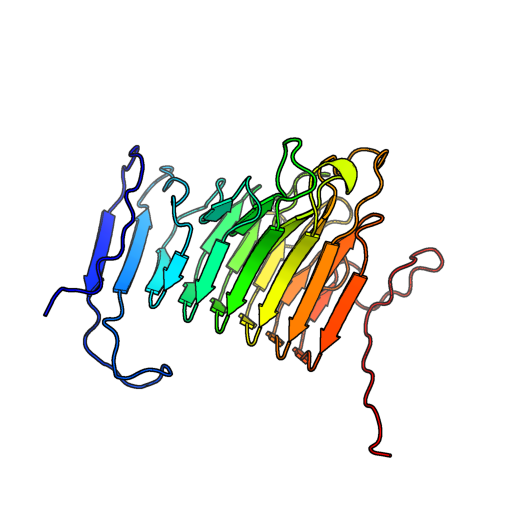-5.395 1.00 86.19 231 VAL A O 1
ATOM 1823 N N . LEU A 1 232 ? 14.024 -2.949 -4.300 1.00 85.50 232 LEU A N 1
ATOM 1824 C CA . LEU A 1 232 ? 15.001 -3.146 -3.233 1.00 85.50 232 LEU A CA 1
ATOM 1825 C C . LEU A 1 232 ? 14.300 -3.355 -1.892 1.00 85.50 232 LEU A C 1
ATOM 1827 O O . LEU A 1 232 ? 13.515 -2.519 -1.445 1.00 85.50 232 LEU A O 1
ATOM 1831 N N . PHE A 1 233 ? 14.653 -4.441 -1.210 1.00 88.38 233 PHE A N 1
ATOM 1832 C CA . PHE A 1 233 ? 14.172 -4.753 0.131 1.00 88.38 233 PHE A CA 1
ATOM 1833 C C . PHE A 1 233 ? 15.320 -4.664 1.134 1.00 88.38 233 PHE A C 1
ATOM 1835 O O . PHE A 1 233 ? 16.296 -5.402 1.032 1.00 88.38 233 PHE A O 1
ATOM 1842 N N . ASN A 1 234 ? 15.196 -3.779 2.120 1.00 84.19 234 ASN A N 1
ATOM 1843 C CA . ASN A 1 234 ? 16.180 -3.596 3.179 1.00 84.19 234 ASN A CA 1
ATOM 1844 C C . ASN A 1 234 ? 15.507 -3.715 4.554 1.00 84.19 234 ASN A C 1
ATOM 1846 O O . ASN A 1 234 ? 14.559 -2.991 4.850 1.00 84.19 234 ASN A O 1
ATOM 1850 N N . HIS A 1 235 ? 15.999 -4.623 5.400 1.00 84.56 235 HIS A N 1
ATOM 1851 C CA . HIS A 1 235 ? 15.500 -4.850 6.765 1.00 84.56 235 HIS A CA 1
ATOM 1852 C C . HIS A 1 235 ? 13.974 -5.015 6.879 1.00 84.56 235 HIS A C 1
ATOM 1854 O O . HIS A 1 235 ? 13.320 -4.324 7.658 1.00 84.56 235 HIS A O 1
ATOM 1860 N N . LEU A 1 236 ? 13.392 -5.945 6.121 1.00 85.00 236 LEU A N 1
ATOM 1861 C CA . LEU A 1 236 ? 11.963 -6.241 6.230 1.00 85.00 236 LEU A CA 1
ATOM 1862 C C . LEU A 1 236 ? 11.671 -7.293 7.294 1.00 85.00 236 LEU A C 1
ATOM 1864 O O . LEU A 1 236 ? 12.412 -8.262 7.454 1.00 85.00 236 LEU A O 1
ATOM 1868 N N . LEU A 1 237 ? 10.549 -7.124 7.990 1.00 84.19 237 LEU A N 1
ATOM 1869 C CA . LEU A 1 237 ? 10.007 -8.132 8.894 1.00 84.19 237 LEU A CA 1
ATOM 1870 C C . LEU A 1 237 ? 8.649 -8.606 8.385 1.00 84.19 237 LEU A C 1
ATOM 1872 O O . LEU A 1 237 ? 7.716 -7.813 8.302 1.00 84.19 237 LEU A O 1
ATOM 1876 N N . PHE A 1 238 ? 8.515 -9.908 8.160 1.00 86.31 238 PHE A N 1
ATOM 1877 C CA . PHE A 1 238 ? 7.231 -10.566 7.932 1.00 86.31 238 PHE A CA 1
ATOM 1878 C C . PHE A 1 238 ? 6.942 -11.483 9.121 1.00 86.31 238 PHE A C 1
ATOM 1880 O O . PHE A 1 238 ? 7.767 -12.314 9.494 1.00 86.31 238 PHE A O 1
ATOM 1887 N N . SER A 1 239 ? 5.788 -11.317 9.758 1.00 82.69 239 SER A N 1
ATOM 1888 C CA . SER A 1 239 ? 5.383 -12.108 10.918 1.00 82.69 239 SER A CA 1
ATOM 1889 C C . SER A 1 239 ? 3.915 -12.472 10.798 1.00 82.69 239 SER A C 1
ATOM 1891 O O . SER A 1 239 ? 3.063 -11.590 10.757 1.00 82.69 239 SER A O 1
ATOM 1893 N N . ARG A 1 240 ? 3.602 -13.773 10.766 1.00 85.25 240 ARG A N 1
ATOM 1894 C CA . ARG A 1 240 ? 2.224 -14.283 10.621 1.00 85.25 240 ARG A CA 1
ATOM 1895 C C . ARG A 1 240 ? 1.508 -13.744 9.373 1.00 85.25 240 ARG A C 1
ATOM 1897 O O . ARG A 1 240 ? 0.322 -13.439 9.430 1.00 85.25 240 ARG A O 1
ATOM 1904 N N . THR A 1 241 ? 2.231 -13.586 8.271 1.00 82.94 241 THR A N 1
ATOM 1905 C CA . THR A 1 241 ? 1.635 -13.212 6.986 1.00 82.94 241 THR A CA 1
ATOM 1906 C C . THR A 1 241 ? 0.993 -14.442 6.340 1.00 82.94 241 THR A C 1
ATOM 1908 O O . THR A 1 241 ? 1.520 -15.550 6.450 1.00 82.94 241 THR A O 1
ATOM 1911 N N . ILE A 1 242 ? -0.172 -14.267 5.720 1.00 80.44 242 ILE A N 1
ATOM 1912 C CA . ILE A 1 242 ? -0.987 -15.347 5.157 1.00 80.44 242 ILE A CA 1
ATOM 1913 C C . ILE A 1 242 ? -1.269 -15.029 3.690 1.00 80.44 242 ILE A C 1
ATOM 1915 O O . ILE A 1 242 ? -1.961 -14.064 3.374 1.00 80.44 242 ILE A O 1
ATOM 1919 N N . ALA A 1 243 ? -0.725 -15.860 2.807 1.00 77.50 243 ALA A N 1
ATOM 1920 C CA . ALA A 1 243 ? -1.074 -15.888 1.394 1.00 77.50 243 ALA A CA 1
ATOM 1921 C C . ALA A 1 243 ? -2.355 -16.706 1.162 1.00 77.50 243 ALA A C 1
ATOM 1923 O O . ALA A 1 243 ? -2.644 -17.622 1.936 1.00 77.50 243 ALA A O 1
ATOM 1924 N N . GLN A 1 244 ? -3.090 -16.429 0.083 1.00 69.06 244 GLN A N 1
ATOM 1925 C CA . GLN A 1 244 ? -4.299 -17.173 -0.294 1.00 69.06 244 GLN A CA 1
ATOM 1926 C C . GLN A 1 244 ? -4.062 -18.683 -0.409 1.00 69.06 244 GLN A C 1
ATOM 1928 O O . GLN A 1 244 ? -4.823 -19.467 0.153 1.00 69.06 244 GLN A O 1
ATOM 1933 N N . ASP A 1 245 ? -2.985 -19.100 -1.074 1.00 61.12 245 ASP A N 1
ATOM 1934 C CA . ASP A 1 245 ? -2.655 -20.522 -1.224 1.00 61.12 245 ASP A CA 1
ATOM 1935 C C . ASP A 1 245 ? -1.844 -21.075 -0.034 1.00 61.12 245 ASP A C 1
ATOM 1937 O O . ASP A 1 245 ? -1.340 -22.204 -0.063 1.00 61.12 245 ASP A O 1
ATOM 1941 N N . GLY A 1 246 ? -1.718 -20.298 1.047 1.00 57.91 246 GLY A N 1
ATOM 1942 C CA . GLY A 1 246 ? -0.846 -20.608 2.174 1.00 57.91 246 GLY A CA 1
ATOM 1943 C C . GLY A 1 246 ? 0.615 -20.765 1.734 1.00 57.91 246 GLY A C 1
ATOM 1944 O O . GLY A 1 246 ? 1.124 -19.995 0.927 1.00 57.91 246 GLY A O 1
ATOM 1945 N N . PHE A 1 247 ? 1.302 -21.785 2.255 1.00 47.38 247 PHE A N 1
ATOM 1946 C CA . PHE A 1 247 ? 2.686 -22.133 1.893 1.00 47.38 247 PHE A CA 1
ATOM 1947 C C . PHE A 1 247 ? 2.766 -23.110 0.705 1.00 47.38 247 PHE A C 1
ATOM 1949 O O . PHE A 1 247 ? 3.537 -24.073 0.744 1.00 47.38 247 PHE A O 1
ATOM 1956 N N . ARG A 1 248 ? 1.936 -22.954 -0.331 1.00 36.78 248 ARG A N 1
ATOM 1957 C CA . ARG A 1 248 ? 1.996 -23.853 -1.492 1.00 36.78 248 ARG A CA 1
ATOM 1958 C C . ARG A 1 248 ? 3.005 -23.346 -2.514 1.00 36.78 248 ARG A C 1
ATOM 1960 O O . ARG A 1 248 ? 2.877 -22.260 -3.060 1.00 36.78 248 ARG A O 1
ATOM 1967 N N . TYR A 1 249 ? 4.020 -24.170 -2.751 1.00 34.03 249 TYR A N 1
ATOM 1968 C CA . TYR A 1 249 ? 4.954 -24.018 -3.856 1.00 34.03 249 TYR A CA 1
ATOM 1969 C C . TYR A 1 249 ? 4.213 -24.313 -5.166 1.00 34.03 249 TYR A C 1
ATOM 1971 O O . TYR A 1 249 ? 3.833 -25.461 -5.414 1.00 34.03 249 TYR A O 1
ATOM 1979 N N . THR A 1 250 ? 3.979 -23.286 -5.978 1.00 34.97 250 THR A N 1
ATOM 1980 C CA . THR A 1 250 ? 3.371 -23.423 -7.306 1.00 34.97 250 THR A CA 1
ATOM 1981 C C . THR A 1 250 ? 4.495 -23.596 -8.336 1.00 34.97 250 THR A C 1
ATOM 1983 O O . THR A 1 250 ? 5.324 -22.696 -8.451 1.00 34.97 250 THR A O 1
ATOM 1986 N N . PRO A 1 251 ? 4.567 -24.721 -9.078 1.00 33.31 251 PRO A N 1
ATOM 1987 C CA . PRO A 1 251 ? 5.711 -25.051 -9.943 1.00 33.31 251 PRO A CA 1
ATOM 1988 C C . PRO A 1 251 ? 6.002 -24.052 -11.073 1.00 33.31 251 PRO A C 1
ATOM 1990 O O . PRO A 1 251 ? 7.131 -24.007 -11.548 1.00 33.31 251 PRO A O 1
ATOM 1993 N N . ASP A 1 252 ? 5.008 -23.247 -11.461 1.00 31.72 252 ASP A N 1
ATOM 1994 C CA . ASP A 1 252 ? 5.093 -22.268 -12.554 1.00 31.72 252 ASP A CA 1
ATOM 1995 C C . ASP A 1 252 ? 4.951 -20.812 -12.072 1.00 31.72 252 ASP A C 1
ATOM 1997 O O . ASP A 1 252 ? 4.874 -19.885 -12.878 1.00 31.72 252 ASP A O 1
ATOM 2001 N N . ALA A 1 253 ? 4.916 -20.581 -10.756 1.00 34.72 253 ALA A N 1
ATOM 2002 C CA . ALA A 1 253 ? 4.967 -19.226 -10.230 1.00 34.72 253 ALA A CA 1
ATOM 2003 C C . ALA A 1 253 ? 6.418 -18.730 -10.250 1.00 34.72 253 ALA A C 1
ATOM 2005 O O . ALA A 1 253 ? 7.263 -19.213 -9.496 1.00 34.72 253 ALA A O 1
ATOM 2006 N N . VAL A 1 254 ? 6.699 -17.698 -11.050 1.00 34.25 254 VAL A N 1
ATOM 2007 C CA . VAL A 1 254 ? 7.903 -16.860 -10.899 1.00 34.25 254 VAL A CA 1
ATOM 2008 C C . VAL A 1 254 ? 7.693 -15.922 -9.701 1.00 34.25 254 VAL A C 1
ATOM 2010 O O . VAL A 1 254 ? 7.743 -14.708 -9.820 1.00 34.25 254 VAL A O 1
ATOM 2013 N N . TYR A 1 255 ? 7.373 -16.484 -8.535 1.00 41.53 255 TYR A N 1
ATOM 2014 C CA . TYR A 1 255 ? 7.114 -15.727 -7.314 1.00 41.53 255 TYR A CA 1
ATOM 2015 C C . TYR A 1 255 ? 7.709 -16.457 -6.118 1.00 41.53 255 TYR A C 1
ATOM 2017 O O . TYR A 1 255 ? 7.199 -17.469 -5.636 1.00 41.53 255 TYR A O 1
ATOM 2025 N N . GLY A 1 256 ? 8.834 -15.923 -5.644 1.00 33.88 256 GLY A N 1
ATOM 2026 C CA . GLY A 1 256 ? 9.450 -16.327 -4.393 1.00 33.88 256 GLY A CA 1
ATOM 2027 C C . GLY A 1 256 ? 8.611 -15.828 -3.227 1.00 33.88 256 GLY A C 1
ATOM 2028 O O . GLY A 1 256 ? 8.742 -14.680 -2.811 1.00 33.88 256 GLY A O 1
ATOM 2029 N N . ASN A 1 257 ? 7.770 -16.695 -2.674 1.00 37.81 257 ASN A N 1
ATOM 2030 C CA . ASN A 1 257 ? 7.265 -16.476 -1.332 1.00 37.81 257 ASN A CA 1
ATOM 2031 C C . ASN A 1 257 ? 8.341 -16.853 -0.315 1.00 37.81 257 ASN A C 1
ATOM 2033 O O . ASN A 1 257 ? 8.801 -17.992 -0.273 1.00 37.81 257 ASN A O 1
ATOM 2037 N N . VAL A 1 258 ? 8.682 -15.862 0.515 1.00 38.59 258 VAL A N 1
ATOM 2038 C CA . VAL A 1 258 ? 9.733 -15.833 1.543 1.00 38.59 258 VAL A CA 1
ATOM 2039 C C . VAL A 1 258 ? 11.151 -15.671 0.988 1.00 38.59 258 VAL A C 1
ATOM 2041 O O . VAL A 1 258 ? 11.825 -16.645 0.667 1.00 38.59 258 VAL A O 1
ATOM 2044 N N . ILE A 1 259 ? 11.670 -14.439 1.002 1.00 37.00 259 ILE A N 1
ATOM 2045 C CA . ILE A 1 259 ? 13.121 -14.222 1.032 1.00 37.00 259 ILE A CA 1
ATOM 2046 C C . ILE A 1 259 ? 13.505 -13.663 2.406 1.00 37.00 259 ILE A C 1
ATOM 2048 O O . ILE A 1 259 ? 13.387 -12.471 2.677 1.00 37.00 259 ILE A O 1
ATOM 2052 N N . TYR A 1 260 ? 13.996 -14.554 3.268 1.00 37.69 260 TYR A N 1
ATOM 2053 C CA . TYR A 1 260 ? 14.977 -14.200 4.289 1.00 37.69 260 TYR A CA 1
ATOM 2054 C C . TYR A 1 260 ? 16.355 -14.247 3.620 1.00 37.69 260 TYR A C 1
ATOM 2056 O O . TYR A 1 260 ? 16.827 -15.334 3.294 1.00 37.69 260 TYR A O 1
ATOM 2064 N N . VAL A 1 261 ? 17.021 -13.102 3.450 1.00 29.75 261 VAL A N 1
ATOM 2065 C CA . VAL A 1 261 ? 18.487 -13.089 3.336 1.00 29.75 261 VAL A CA 1
ATOM 2066 C C . VAL A 1 261 ? 19.033 -12.445 4.599 1.00 29.75 261 VAL A C 1
ATOM 2068 O O . VAL A 1 261 ? 18.993 -11.229 4.759 1.00 29.75 261 VAL A O 1
ATOM 2071 N N . SER A 1 262 ? 19.524 -13.269 5.521 1.00 36.22 262 SER A N 1
ATOM 2072 C CA . SER A 1 262 ? 20.533 -12.813 6.471 1.00 36.22 262 SER A CA 1
ATOM 2073 C C . SER A 1 262 ? 21.865 -12.783 5.726 1.00 36.22 262 SER A C 1
ATOM 2075 O O . SER A 1 262 ? 22.361 -13.839 5.330 1.00 36.22 262 SER A O 1
ATOM 2077 N N . GLY A 1 263 ? 22.438 -11.600 5.520 1.00 26.64 263 GLY A N 1
ATOM 2078 C CA . GLY A 1 263 ? 23.866 -11.498 5.242 1.00 26.64 263 GLY A CA 1
ATOM 2079 C C . GLY A 1 263 ? 24.625 -11.761 6.538 1.00 26.64 263 GLY A C 1
ATOM 2080 O O . GLY A 1 263 ? 24.308 -11.155 7.560 1.00 26.64 263 GLY A O 1
ATOM 2081 N N . SER A 1 264 ? 25.568 -12.700 6.521 1.00 38.09 264 SER A N 1
ATOM 2082 C CA . SER A 1 264 ? 26.635 -12.727 7.519 1.00 38.09 264 SER A CA 1
ATOM 2083 C C . SER A 1 264 ? 27.555 -11.539 7.262 1.00 38.09 264 SER A C 1
ATOM 2085 O O . SER A 1 264 ? 27.901 -11.294 6.106 1.00 38.09 264 SER A O 1
ATOM 2087 N N . ASP A 1 265 ? 27.924 -10.831 8.328 1.00 40.97 265 ASP A N 1
ATOM 2088 C CA . ASP A 1 265 ? 29.004 -9.848 8.308 1.00 40.97 265 ASP A CA 1
ATOM 2089 C C . ASP A 1 265 ? 30.272 -10.486 7.714 1.00 40.97 265 ASP A C 1
ATOM 2091 O O . ASP A 1 265 ? 30.785 -11.448 8.285 1.00 40.97 265 ASP A O 1
ATOM 2095 N N . ASP A 1 266 ? 30.749 -9.935 6.597 1.00 36.88 266 ASP A N 1
ATOM 2096 C CA . ASP A 1 266 ? 32.158 -9.908 6.186 1.00 36.88 266 ASP A CA 1
ATOM 2097 C C . ASP A 1 266 ? 32.476 -8.501 5.650 1.00 36.88 266 ASP A C 1
ATOM 2099 O O . ASP A 1 266 ? 31.757 -8.031 4.733 1.00 36.88 266 ASP A O 1
#

Organism: NCBI:txid222440

pLDDT: mean 73.5, std 18.97, range [26.64, 97.12]

Radius of gyration: 18.53 Å; Cα contacts (8 Å, |Δi|>4): 714; chains: 1; bounding box: 57×57×49 Å

Foldseek 3Di:
DDAPDPPWDFPDPDDWDWDWDFDDDDDDFPDPPHTAIEIETEDPDADEGAAIDDLEAERYEYYYHPDEHAYANEEDQCQGHEYERYEYEDYEYELAENYHGHHHDDDDQADEHEYYYYNYEYYQYEQEY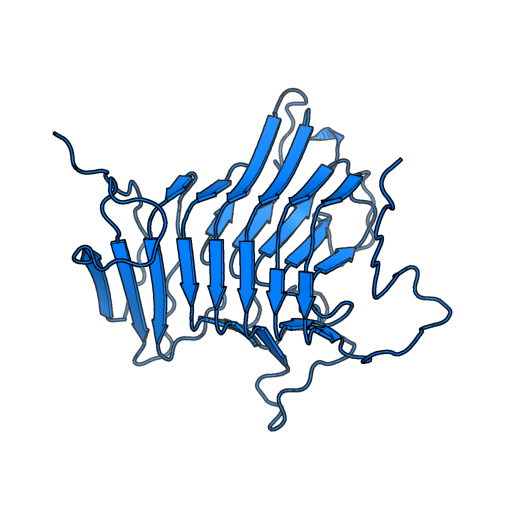AAQWRAREPAEAAFEFNRGYVAHEYEYELYEHENYAAAYPPDPVRADDLRGFYANYEYYHDPPPDPDPGAGAHEYEYENYEYEQAEGAAQLHYHYDDRHHHYYYYNYYYYNRAHNVGPDDDVPDPDDRDDDDDDDDD

Mean predicted aligned error: 10.77 Å

Nearest PDB structures (foldseek):
  3t9g-assembly1_A  TM=4.494E-01  e=1.555E-02  Caldicellulosiruptor bescii
  4z06-assembly2_B  TM=4.537E-01  e=2.353E-02  Caldicellulosiruptor bescii DSM 6725
  4z05-assembly2_B  TM=4.508E-01  e=2.816E-01  Caldicellulosiruptor bescii DSM 6725
  4pew-assembly2_B  TM=3.353E-01  e=5.810E-01  Streptomyces sp. SirexAA-E
  6nzs-assembly1_A  TM=3.283E-01  e=7.324E+00  Pseudarthrobacter oxydans

Sequence (266 aa):
MSNPEIKGTFEQQDVGQSDWVQLPQTSSWPDPTNKFLKFTYSSDGINKLETFKFYDAQYFQYFEEGGVRNRPLFKTNEGNLTITMCQISNVTLEDCSLIELTGPSSGISSTISSVELNFCYFLNISLHYSFDYNPCCIVLCRVTDISNYASFSVTIRSCIFVCISAGKTDDPTFQMTSASDYAPVMITYEEYPEIQTSECDCNVKFEEARFISTHGSHTGAIDIRGEIGTVLFNHLLFSRTIAQDGFRYTPDAVYGNVIYVSGSDD